Protein AF-A0A5J6MJQ8-F1 (afdb_monomer_lite)

Structure (mmCIF, N/CA/C/O backbone):
data_AF-A0A5J6MJQ8-F1
#
_entry.id   AF-A0A5J6MJQ8-F1
#
loop_
_atom_site.group_PDB
_atom_site.id
_atom_site.type_symbol
_atom_site.label_atom_id
_atom_site.label_alt_id
_atom_site.label_comp_id
_atom_site.label_asym_id
_atom_site.label_entity_id
_atom_site.label_seq_id
_atom_site.pdbx_PDB_ins_code
_atom_site.Cartn_x
_atom_site.Cartn_y
_atom_site.Cartn_z
_atom_site.occupancy
_atom_site.B_iso_or_equiv
_atom_site.auth_seq_id
_atom_site.auth_comp_id
_atom_site.auth_asym_id
_atom_site.auth_atom_id
_atom_site.pdbx_PDB_model_num
ATOM 1 N N . MET A 1 1 ? -10.313 -12.163 40.017 1.00 39.62 1 MET A N 1
ATOM 2 C CA . MET A 1 1 ? -11.690 -12.660 39.804 1.00 39.62 1 MET A CA 1
ATOM 3 C C . MET A 1 1 ? -11.970 -12.613 38.313 1.00 39.62 1 MET A C 1
ATOM 5 O O . MET A 1 1 ? -11.742 -11.583 37.697 1.00 39.62 1 MET A O 1
ATOM 9 N N . ARG A 1 2 ? -12.301 -13.768 37.730 1.00 42.94 2 ARG A N 1
ATOM 10 C CA . ARG A 1 2 ? -12.470 -13.993 36.290 1.00 42.94 2 ARG A CA 1
ATOM 11 C C . ARG A 1 2 ? -13.891 -13.616 35.867 1.00 42.94 2 ARG A C 1
ATOM 13 O O . ARG A 1 2 ? -14.836 -14.083 36.494 1.00 42.94 2 ARG A O 1
ATOM 20 N N . GLN A 1 3 ? -14.030 -12.890 34.765 1.00 44.75 3 GLN A N 1
ATOM 21 C CA . GLN A 1 3 ? -15.234 -12.916 33.935 1.00 44.75 3 GLN A CA 1
ATOM 22 C C . GLN A 1 3 ? -14.805 -13.118 32.476 1.00 44.75 3 GLN A C 1
ATOM 24 O O . GLN A 1 3 ? -14.212 -12.216 31.892 1.00 44.75 3 GLN A O 1
ATOM 29 N N . PRO A 1 4 ? -15.040 -14.301 31.882 1.00 48.47 4 PRO A N 1
ATOM 30 C CA . PRO A 1 4 ? -14.933 -14.480 30.443 1.00 48.47 4 PRO A CA 1
ATOM 31 C C . PRO A 1 4 ? -16.227 -13.991 29.781 1.00 48.47 4 PRO A C 1
ATOM 33 O O . PRO A 1 4 ? -17.300 -14.558 30.000 1.00 48.47 4 PRO A O 1
ATOM 36 N N . ALA A 1 5 ? -16.130 -12.942 28.964 1.00 45.34 5 ALA A N 1
ATOM 37 C CA . ALA A 1 5 ? -17.216 -12.550 28.077 1.00 45.34 5 ALA A CA 1
ATOM 38 C C . ALA A 1 5 ? -17.375 -13.625 26.991 1.00 45.34 5 ALA A C 1
ATOM 40 O O . ALA A 1 5 ? -16.498 -13.837 26.155 1.00 45.34 5 ALA A O 1
ATOM 41 N N . ARG A 1 6 ? -18.495 -14.345 27.054 1.00 39.78 6 ARG A N 1
ATOM 42 C CA . ARG A 1 6 ? -18.940 -15.293 26.035 1.00 39.78 6 ARG A CA 1
ATOM 43 C C . ARG A 1 6 ? -19.468 -14.504 24.839 1.00 39.78 6 ARG A C 1
ATOM 45 O O . ARG A 1 6 ? -20.493 -13.842 24.967 1.00 39.78 6 ARG A O 1
ATOM 52 N N . PHE A 1 7 ? -18.816 -14.617 23.686 1.00 42.41 7 PHE A N 1
ATOM 53 C CA . PHE A 1 7 ? -19.449 -14.277 22.415 1.00 42.41 7 PHE A CA 1
ATOM 54 C C . PHE A 1 7 ? -20.171 -15.512 21.881 1.00 42.41 7 PHE A C 1
ATOM 56 O O . PHE A 1 7 ? -19.574 -16.555 21.623 1.00 42.41 7 PHE A O 1
ATOM 63 N N . VAL A 1 8 ? -21.491 -15.385 21.792 1.00 40.88 8 VAL A N 1
ATOM 64 C CA . VAL A 1 8 ? -22.404 -16.364 21.210 1.00 40.88 8 VAL A CA 1
ATOM 65 C C . VAL A 1 8 ? -22.268 -16.279 19.690 1.00 40.88 8 VAL A C 1
ATOM 67 O O . VAL A 1 8 ? -22.606 -15.256 19.099 1.00 40.88 8 VAL A O 1
ATOM 70 N N . MET A 1 9 ? -21.776 -17.347 19.056 1.00 42.94 9 MET A N 1
ATOM 71 C CA . MET A 1 9 ? -21.945 -17.549 17.618 1.00 42.94 9 MET A CA 1
ATOM 72 C C . MET A 1 9 ? -23.401 -17.931 17.352 1.00 42.94 9 MET A C 1
ATOM 74 O O . MET A 1 9 ? -23.837 -19.020 17.726 1.00 42.94 9 MET A O 1
ATOM 78 N N . ALA A 1 10 ? -24.144 -17.053 16.687 1.00 41.91 10 ALA A N 1
ATOM 79 C CA . ALA A 1 10 ? -25.373 -17.436 16.010 1.00 41.91 10 ALA A CA 1
ATOM 80 C C . ALA A 1 10 ? -25.012 -17.823 14.571 1.00 41.91 10 ALA A C 1
ATOM 82 O O . ALA A 1 10 ? -24.744 -16.967 13.732 1.00 41.91 10 ALA A O 1
ATOM 83 N N . GLY A 1 11 ? -24.964 -19.128 14.308 1.00 38.12 11 GLY A N 1
ATOM 84 C CA . GLY A 1 11 ? -25.034 -19.651 12.952 1.00 38.12 11 GLY A CA 1
ATOM 85 C C . GLY A 1 11 ? -26.477 -19.626 12.458 1.00 38.12 11 GLY A C 1
ATOM 86 O O . GLY A 1 11 ? -27.393 -19.860 13.243 1.00 38.12 11 GLY A O 1
ATOM 87 N N . ASN A 1 12 ? -26.674 -19.373 11.163 1.00 38.53 12 ASN A N 1
ATOM 88 C CA . ASN A 1 12 ? -27.599 -20.171 10.367 1.00 38.53 12 ASN A CA 1
ATOM 89 C C . ASN A 1 12 ? -27.519 -19.891 8.862 1.00 38.53 12 ASN A C 1
ATOM 91 O O . ASN A 1 12 ? -27.394 -18.756 8.417 1.00 38.53 12 ASN A O 1
ATOM 95 N N . ALA A 1 13 ? -27.724 -21.000 8.152 1.00 39.97 13 ALA A N 1
ATOM 96 C CA . ALA A 1 13 ? -28.338 -21.155 6.839 1.00 39.97 13 ALA A CA 1
ATOM 97 C C . ALA A 1 13 ? -27.535 -20.762 5.589 1.00 39.97 13 ALA A C 1
ATOM 99 O O . ALA A 1 13 ? -27.479 -19.622 5.139 1.00 39.97 13 ALA A O 1
ATOM 100 N N . ALA A 1 14 ? -27.026 -21.823 4.963 1.00 36.88 14 ALA A N 1
ATOM 101 C CA . ALA A 1 14 ? -26.713 -21.908 3.551 1.00 36.88 14 ALA A CA 1
ATOM 102 C C . ALA A 1 14 ? -27.893 -21.485 2.655 1.00 36.88 14 ALA A C 1
ATOM 104 O O . ALA A 1 14 ? -29.060 -21.731 2.957 1.00 36.88 14 ALA A O 1
ATOM 105 N N . SER A 1 15 ? -27.561 -20.958 1.480 1.00 40.97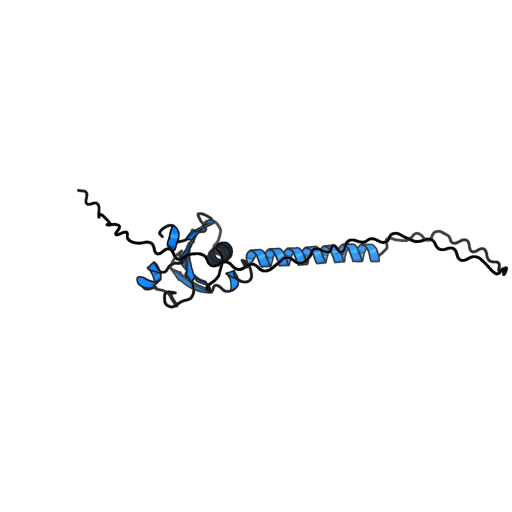 15 SER A N 1
ATOM 106 C CA . SER A 1 15 ? -28.389 -21.080 0.282 1.00 40.97 15 SER A CA 1
ATOM 107 C C . SER A 1 15 ? -27.482 -21.484 -0.871 1.00 40.97 15 SER A C 1
ATOM 109 O O . SER A 1 15 ? -26.692 -20.701 -1.392 1.00 40.97 15 SER A O 1
ATOM 111 N N . SER A 1 16 ? -27.559 -22.765 -1.204 1.00 40.59 16 SER A N 1
ATOM 112 C CA . SER A 1 16 ? -27.026 -23.375 -2.409 1.00 40.59 16 SER A CA 1
ATOM 113 C C . SER A 1 16 ? -27.886 -22.962 -3.602 1.00 40.59 16 SER A C 1
ATOM 115 O O . SER A 1 16 ? -29.067 -23.292 -3.657 1.00 40.59 16 SER A O 1
ATOM 117 N N . HIS A 1 17 ? -27.286 -22.309 -4.599 1.00 41.84 17 HIS A N 1
ATOM 118 C CA . HIS A 1 17 ? -27.846 -22.291 -5.946 1.00 41.84 17 HIS A CA 1
ATOM 119 C C . HIS A 1 17 ? -26.851 -22.838 -6.960 1.00 41.84 17 HIS A C 1
ATOM 121 O O . HIS A 1 17 ? -25.670 -22.496 -6.997 1.00 41.84 17 HIS A O 1
ATOM 127 N N . ALA A 1 18 ? -27.392 -23.776 -7.726 1.00 37.00 18 ALA A N 1
ATOM 128 C CA . ALA A 1 18 ? -26.735 -24.650 -8.659 1.00 37.00 18 ALA A CA 1
ATOM 129 C C . ALA A 1 18 ? -26.307 -23.931 -9.944 1.00 37.00 18 ALA A C 1
ATOM 131 O O . ALA A 1 18 ? -27.048 -23.147 -10.529 1.00 37.00 18 ALA A O 1
ATOM 132 N N . PHE A 1 19 ? -25.106 -24.291 -10.389 1.00 35.88 19 PHE A N 1
ATOM 133 C CA . PHE A 1 19 ? -24.819 -24.850 -11.710 1.00 35.88 19 PHE A CA 1
ATOM 134 C C . PHE A 1 19 ? -25.849 -24.572 -12.824 1.00 35.88 19 PHE A C 1
ATOM 136 O O . PHE A 1 19 ? -26.906 -25.201 -12.895 1.00 35.88 19 PHE A O 1
ATOM 143 N N . ARG A 1 20 ? -25.453 -23.752 -13.804 1.00 34.19 20 ARG A N 1
ATOM 144 C CA . ARG A 1 20 ? -25.886 -23.941 -15.190 1.00 34.19 20 ARG A CA 1
ATOM 145 C C . ARG A 1 20 ? -24.710 -23.745 -16.138 1.00 34.19 20 ARG A C 1
ATOM 147 O O . ARG A 1 20 ? -24.128 -22.674 -16.251 1.00 34.19 20 ARG A O 1
ATOM 154 N N . SER A 1 21 ? -24.366 -24.856 -16.765 1.00 41.50 21 SER A N 1
ATOM 155 C CA . SER A 1 21 ? -23.391 -25.050 -17.820 1.00 41.50 21 SER A CA 1
ATOM 156 C C . SER A 1 21 ? -23.856 -24.440 -19.146 1.00 41.50 21 SER A C 1
ATOM 158 O O . SER A 1 21 ? -25.034 -24.502 -19.500 1.00 41.50 21 SER A O 1
ATOM 160 N N . SER A 1 22 ? -22.906 -23.953 -19.944 1.00 40.00 22 SER A N 1
ATOM 161 C CA . SER A 1 22 ? -22.927 -24.177 -21.393 1.00 40.00 22 SER A CA 1
ATOM 162 C C . SER A 1 22 ? -21.513 -24.121 -21.990 1.00 40.00 22 SER A C 1
ATOM 164 O O . SER A 1 22 ? -20.745 -23.229 -21.632 1.00 40.00 22 SER A O 1
ATOM 166 N N . PRO A 1 23 ? -21.158 -25.079 -22.869 1.00 49.66 23 PRO A N 1
ATOM 167 C CA . PRO A 1 23 ? -19.845 -25.201 -23.491 1.00 49.66 23 PRO A CA 1
ATOM 168 C C . PRO A 1 23 ? -19.820 -24.570 -24.892 1.00 49.66 23 PRO A C 1
ATOM 170 O O . PRO A 1 23 ? -20.781 -24.686 -25.650 1.00 49.66 23 PRO A O 1
ATOM 173 N N . ALA A 1 24 ? -18.683 -24.001 -25.293 1.00 39.62 24 ALA A N 1
ATOM 174 C CA . ALA A 1 24 ? -18.405 -23.720 -26.700 1.00 39.62 24 ALA A CA 1
ATOM 175 C C . ALA A 1 24 ? -16.914 -23.924 -27.021 1.00 39.62 24 ALA A C 1
ATOM 177 O O . ALA A 1 24 ? -16.070 -23.082 -26.747 1.00 39.62 24 ALA A O 1
ATOM 178 N N . ARG A 1 25 ? -16.657 -25.118 -27.565 1.00 36.62 25 ARG A N 1
ATOM 179 C CA . ARG A 1 25 ? -15.677 -25.528 -28.587 1.00 36.62 25 ARG A CA 1
ATOM 180 C C . ARG A 1 25 ? -14.314 -24.831 -28.715 1.00 36.62 25 ARG A C 1
ATOM 182 O O . ARG A 1 25 ? -14.189 -23.662 -29.051 1.00 36.62 25 ARG A O 1
ATOM 189 N N . ALA A 1 26 ? -13.312 -25.708 -28.675 1.00 40.62 26 ALA A N 1
ATOM 190 C CA . ALA A 1 26 ? -11.965 -25.561 -29.197 1.00 40.62 26 ALA A CA 1
ATOM 191 C C . ALA A 1 26 ? -11.909 -25.353 -30.723 1.00 40.62 26 ALA A C 1
ATOM 193 O O . ALA A 1 26 ? -12.564 -26.073 -31.475 1.00 40.62 26 ALA A O 1
ATOM 194 N N . VAL A 1 27 ? -11.025 -24.448 -31.144 1.00 41.03 27 VAL A N 1
ATOM 195 C CA . VAL A 1 27 ? -10.304 -24.402 -32.429 1.00 41.03 27 VAL A CA 1
ATOM 196 C C . VAL A 1 27 ? -9.001 -23.676 -32.062 1.00 41.03 27 VAL A C 1
ATOM 198 O O . VAL A 1 27 ? -9.052 -22.556 -31.582 1.00 41.03 27 VAL A O 1
ATOM 201 N N . GLY A 1 28 ? -7.820 -24.278 -32.018 1.00 36.97 28 GLY A N 1
ATOM 202 C CA . GLY A 1 28 ? -7.107 -24.942 -33.096 1.00 36.97 28 GLY A CA 1
ATOM 203 C C . GLY A 1 28 ? -5.669 -24.420 -33.025 1.00 36.97 28 GLY A C 1
ATOM 204 O O . GLY A 1 28 ? -5.402 -23.271 -33.361 1.00 36.97 28 GLY A O 1
ATOM 205 N N . ALA A 1 29 ? -4.757 -25.248 -32.522 1.00 39.81 29 ALA A N 1
ATOM 206 C CA . ALA A 1 29 ? -3.330 -24.974 -32.523 1.00 39.81 29 ALA A CA 1
ATOM 207 C C . ALA A 1 29 ? -2.806 -24.948 -33.963 1.00 39.81 29 ALA A C 1
ATOM 209 O O . ALA A 1 29 ? -3.031 -25.904 -34.703 1.00 39.81 29 ALA A O 1
ATOM 210 N N . LYS A 1 30 ? -2.048 -23.913 -34.337 1.00 42.41 30 LYS A N 1
ATOM 211 C CA . LYS A 1 30 ? -1.026 -24.030 -35.383 1.00 42.41 30 LYS A CA 1
ATOM 212 C C . LYS A 1 30 ? 0.223 -23.256 -34.988 1.00 42.41 30 LYS A C 1
ATOM 214 O O . LYS A 1 30 ? 0.221 -22.038 -34.852 1.00 42.41 30 LYS A O 1
ATOM 219 N N . GLN A 1 31 ? 1.269 -24.048 -34.789 1.00 39.97 31 GLN A N 1
ATOM 220 C CA . GLN A 1 31 ? 2.668 -23.672 -34.732 1.00 39.97 31 GLN A CA 1
ATOM 221 C C . GLN A 1 31 ? 3.041 -22.779 -35.921 1.00 39.97 31 GLN A C 1
ATOM 223 O O . GLN A 1 31 ? 2.673 -23.072 -37.057 1.00 39.97 31 GLN A O 1
ATOM 228 N N . LEU A 1 32 ? 3.864 -21.766 -35.667 1.00 40.41 32 LEU A N 1
ATOM 229 C CA . LEU A 1 32 ? 4.769 -21.213 -36.669 1.00 40.41 32 LEU A CA 1
ATOM 230 C C . LEU A 1 32 ? 6.194 -21.439 -36.165 1.00 40.41 32 LEU A C 1
ATOM 232 O O . LEU A 1 32 ? 6.807 -20.591 -35.529 1.00 40.41 32 LEU A O 1
ATOM 236 N N . VAL A 1 33 ? 6.673 -22.653 -36.431 1.00 41.97 33 VAL A N 1
ATOM 237 C CA . VAL A 1 33 ? 8.091 -23.001 -36.513 1.00 41.97 33 VAL A CA 1
ATOM 238 C C . VAL A 1 33 ? 8.307 -23.521 -37.929 1.00 41.97 33 VAL A C 1
ATOM 240 O O . VAL A 1 33 ? 7.770 -24.563 -38.289 1.00 41.97 33 VAL A O 1
ATOM 243 N N . ALA A 1 34 ? 9.065 -22.770 -38.719 1.00 40.75 34 ALA A N 1
ATOM 244 C CA . ALA A 1 34 ? 9.820 -23.190 -39.902 1.00 40.75 34 ALA A CA 1
ATOM 245 C C . ALA A 1 34 ? 10.670 -21.961 -40.289 1.00 40.75 34 ALA A C 1
ATOM 247 O O . ALA A 1 34 ? 10.131 -20.866 -40.381 1.00 40.75 34 ALA A O 1
ATOM 248 N N . GLY A 1 35 ? 11.994 -21.991 -40.424 1.00 40.78 35 GLY A N 1
ATOM 249 C CA . GLY A 1 35 ? 12.846 -23.085 -40.869 1.00 40.78 35 GLY A CA 1
ATOM 250 C C . GLY A 1 35 ? 13.017 -22.998 -42.387 1.00 40.78 35 GLY A C 1
ATOM 251 O O . GLY A 1 35 ? 12.144 -23.453 -43.112 1.00 40.78 35 GLY A O 1
ATOM 252 N N . ALA A 1 36 ? 14.127 -22.416 -42.850 1.00 40.12 36 ALA A N 1
ATOM 253 C CA . ALA A 1 36 ? 14.680 -22.576 -44.202 1.00 40.12 36 ALA A CA 1
ATOM 254 C C . ALA A 1 36 ? 16.131 -22.042 -44.165 1.00 40.12 36 ALA A C 1
ATOM 256 O O . ALA A 1 36 ? 16.335 -20.848 -43.990 1.00 40.12 36 ALA A O 1
ATOM 257 N N . GLY A 1 37 ? 17.204 -22.839 -44.207 1.00 37.09 37 GLY A N 1
ATOM 258 C CA . GLY A 1 37 ? 17.327 -24.188 -44.760 1.00 37.09 37 GLY A CA 1
ATOM 259 C C . GLY A 1 37 ? 17.345 -24.102 -46.284 1.00 37.09 37 GLY A C 1
ATOM 260 O O . GLY A 1 37 ? 16.299 -23.926 -46.893 1.00 37.09 37 GLY A O 1
ATOM 261 N N . GLY A 1 38 ? 18.545 -24.113 -46.868 1.00 36.72 38 GLY A N 1
ATOM 262 C CA . GLY A 1 38 ? 18.810 -23.665 -48.234 1.00 36.72 38 GLY A CA 1
ATOM 263 C C . GLY A 1 38 ? 18.261 -24.537 -49.362 1.00 36.72 38 GLY A C 1
ATOM 264 O O . GLY A 1 38 ? 17.896 -25.693 -49.174 1.00 36.72 38 GLY A O 1
ATOM 265 N N . VAL A 1 39 ? 18.293 -23.971 -50.571 1.00 42.66 39 VAL A N 1
ATOM 266 C CA . VAL A 1 39 ? 18.141 -24.716 -51.822 1.00 42.66 39 VAL A CA 1
ATOM 267 C C . VAL A 1 39 ? 19.168 -24.212 -52.833 1.00 42.66 39 VAL A C 1
ATOM 269 O O . VAL A 1 39 ? 19.168 -23.057 -53.251 1.00 42.66 39 VAL A O 1
ATOM 272 N N . VAL A 1 40 ? 20.060 -25.127 -53.197 1.00 44.19 40 VAL A N 1
ATOM 273 C CA . VAL A 1 40 ? 20.935 -25.083 -54.364 1.00 44.19 40 VAL A CA 1
ATOM 274 C C . VAL A 1 40 ? 20.057 -25.179 -55.610 1.00 44.19 40 VAL A C 1
ATOM 276 O O . VAL A 1 40 ? 19.335 -26.159 -55.771 1.00 44.19 40 VAL A O 1
ATOM 279 N N . ALA A 1 41 ? 20.148 -24.212 -56.521 1.00 46.22 41 ALA A N 1
ATOM 280 C CA . ALA A 1 41 ? 19.637 -24.371 -57.877 1.00 46.22 41 ALA A CA 1
ATOM 281 C C . ALA A 1 41 ? 20.657 -23.838 -58.883 1.00 46.22 41 ALA A C 1
ATOM 283 O O . ALA A 1 41 ? 21.012 -22.662 -58.911 1.00 46.22 41 ALA A O 1
ATOM 284 N N . ALA A 1 42 ? 21.155 -24.778 -59.678 1.00 40.47 42 ALA A N 1
ATOM 285 C CA . ALA A 1 42 ? 22.125 -24.615 -60.739 1.00 40.47 42 ALA A CA 1
ATOM 286 C C . ALA A 1 42 ? 21.621 -23.697 -61.866 1.00 40.47 42 ALA A C 1
ATOM 288 O O . ALA A 1 42 ? 20.588 -23.961 -62.474 1.00 40.47 42 ALA A O 1
ATOM 289 N N . GLY A 1 43 ? 22.425 -22.693 -62.220 1.00 38.00 43 GLY A N 1
ATOM 290 C CA . GLY A 1 43 ? 22.330 -21.952 -63.478 1.00 38.00 43 GLY A CA 1
ATOM 291 C C . GLY A 1 43 ? 23.607 -22.170 -64.287 1.00 38.00 43 GLY A C 1
ATOM 292 O O . GLY A 1 43 ? 24.679 -21.700 -63.918 1.00 38.00 43 GLY A O 1
ATOM 293 N N . LYS A 1 44 ? 23.511 -22.951 -65.364 1.00 42.28 44 LYS A N 1
ATOM 294 C CA . LYS A 1 44 ? 24.610 -23.313 -66.271 1.00 42.28 44 LYS A CA 1
ATOM 295 C C . LYS A 1 44 ? 24.570 -22.398 -67.505 1.00 42.28 44 LYS A C 1
ATOM 297 O O . LYS A 1 44 ? 23.498 -22.265 -68.083 1.00 42.28 44 LYS A O 1
ATOM 302 N N . ARG A 1 45 ? 25.763 -21.979 -67.977 1.00 43.56 45 ARG A N 1
ATOM 303 C CA . ARG A 1 45 ? 26.100 -21.375 -69.302 1.00 43.56 45 ARG A CA 1
ATOM 304 C C . ARG A 1 45 ? 25.743 -19.874 -69.416 1.00 43.56 45 ARG A C 1
ATOM 306 O O . ARG A 1 45 ? 24.683 -19.489 -68.970 1.00 43.56 45 ARG A O 1
ATOM 313 N N . VAL A 1 46 ? 26.518 -18.949 -70.003 1.00 41.56 46 VAL A N 1
ATOM 314 C CA . VAL A 1 46 ? 27.618 -18.945 -71.004 1.00 41.56 46 VAL A CA 1
ATOM 315 C C . VAL A 1 46 ? 28.038 -17.443 -71.092 1.00 41.56 46 VAL A C 1
ATOM 317 O O . VAL A 1 46 ? 27.153 -16.604 -71.098 1.00 41.56 46 VAL A O 1
ATOM 320 N N . LEU A 1 47 ? 29.284 -16.970 -70.926 1.00 43.34 47 LEU A N 1
ATOM 321 C CA . LEU A 1 47 ? 30.335 -16.798 -71.945 1.00 43.34 47 LEU A CA 1
ATOM 322 C C . LEU A 1 47 ? 31.553 -16.054 -71.349 1.00 43.34 47 LEU A C 1
ATOM 324 O O . LEU A 1 47 ? 31.461 -14.927 -70.883 1.00 43.34 47 LEU A O 1
ATOM 328 N N . ARG A 1 48 ? 32.708 -16.711 -71.437 1.00 45.12 48 ARG A N 1
ATOM 329 C CA . ARG A 1 48 ? 34.020 -16.212 -71.889 1.00 45.12 48 ARG A CA 1
ATOM 330 C C . ARG A 1 48 ? 34.135 -14.700 -72.212 1.00 45.12 48 ARG A C 1
ATOM 332 O O . ARG A 1 48 ? 33.689 -14.273 -73.269 1.00 45.12 48 ARG A O 1
ATOM 339 N N . ALA A 1 49 ? 34.938 -13.971 -71.431 1.00 40.34 49 ALA A N 1
ATOM 340 C CA . ALA A 1 49 ? 35.832 -12.926 -71.949 1.00 40.34 49 ALA A CA 1
ATOM 341 C C . ALA A 1 49 ? 37.044 -12.729 -71.017 1.00 40.34 49 ALA A C 1
ATOM 343 O O . ALA A 1 49 ? 36.911 -12.517 -69.816 1.00 40.34 49 ALA A O 1
ATOM 344 N N . LYS A 1 50 ? 38.240 -12.855 -71.601 1.00 46.16 50 LYS A N 1
ATOM 345 C CA . LYS A 1 50 ? 39.560 -12.569 -71.022 1.00 46.16 50 LYS A CA 1
ATOM 346 C C . LYS A 1 50 ? 39.654 -11.108 -70.563 1.00 46.16 50 LYS A C 1
ATOM 348 O O . LYS A 1 50 ? 39.347 -10.219 -71.346 1.00 46.16 50 LYS A O 1
ATOM 353 N N . GLY A 1 51 ? 40.248 -10.868 -69.396 1.00 39.47 51 GLY A N 1
ATOM 354 C CA . GLY A 1 51 ? 40.723 -9.543 -68.993 1.00 39.47 51 GLY A CA 1
ATOM 355 C C . GLY A 1 51 ? 41.681 -9.641 -67.812 1.00 39.47 51 GLY A C 1
ATOM 356 O O . GLY A 1 51 ? 41.279 -9.979 -66.709 1.00 39.47 51 GLY A O 1
ATOM 357 N N . LYS A 1 52 ? 42.967 -9.416 -68.078 1.00 46.41 52 LYS A N 1
ATOM 358 C CA . LYS A 1 52 ? 44.078 -9.407 -67.119 1.00 46.41 52 LYS A CA 1
ATOM 359 C C . LYS A 1 52 ? 43.840 -8.392 -65.993 1.00 46.41 52 LYS A C 1
ATOM 361 O O . LYS A 1 52 ? 43.495 -7.260 -66.299 1.00 46.41 52 LYS A O 1
ATOM 366 N N . ALA A 1 53 ? 44.181 -8.752 -64.758 1.00 37.34 53 ALA A N 1
ATOM 367 C CA . ALA A 1 53 ? 45.091 -7.977 -63.906 1.00 37.34 53 ALA A CA 1
ATOM 368 C C . ALA A 1 53 ? 45.240 -8.687 -62.558 1.00 37.34 53 ALA A C 1
ATOM 370 O O . ALA A 1 53 ? 44.306 -8.773 -61.766 1.00 37.34 53 ALA A O 1
ATOM 371 N N . ALA A 1 54 ? 46.444 -9.193 -62.313 1.00 51.59 54 ALA A N 1
ATOM 372 C CA . ALA A 1 54 ? 46.895 -9.499 -60.974 1.00 51.59 54 ALA A CA 1
ATOM 373 C C . ALA A 1 54 ? 46.886 -8.202 -60.156 1.00 51.59 54 ALA A C 1
ATOM 375 O O . ALA A 1 54 ? 47.625 -7.271 -60.462 1.00 51.59 54 ALA A O 1
ATOM 376 N N . VAL A 1 55 ? 46.071 -8.163 -59.109 1.00 47.12 55 VAL A N 1
ATOM 377 C CA . VAL A 1 55 ? 46.282 -7.268 -57.976 1.00 47.12 55 VAL A CA 1
ATOM 378 C C . VAL A 1 55 ? 46.391 -8.179 -56.768 1.00 47.12 55 VAL A C 1
ATOM 380 O O . VAL A 1 55 ? 45.393 -8.689 -56.261 1.00 47.12 55 VAL A O 1
ATOM 383 N N . ARG A 1 56 ? 47.637 -8.442 -56.356 1.00 47.25 56 ARG A N 1
ATOM 384 C CA . ARG A 1 56 ? 47.942 -8.881 -54.994 1.00 47.25 56 ARG A CA 1
ATOM 385 C C . ARG A 1 56 ? 47.272 -7.873 -54.063 1.00 47.25 56 ARG A C 1
ATOM 387 O O . ARG A 1 56 ? 47.705 -6.728 -54.008 1.00 47.25 56 ARG A O 1
ATOM 394 N N . ARG A 1 57 ? 46.209 -8.280 -53.375 1.00 45.19 57 ARG A N 1
ATOM 395 C CA . ARG A 1 57 ? 45.774 -7.580 -52.170 1.00 45.19 57 ARG A CA 1
ATOM 396 C C . ARG A 1 57 ? 46.586 -8.153 -51.023 1.00 45.19 57 A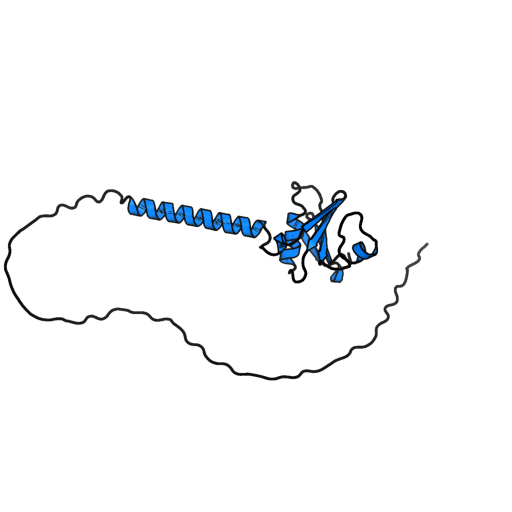RG A C 1
ATOM 398 O O . ARG A 1 57 ? 46.468 -9.334 -50.709 1.00 45.19 57 ARG A O 1
ATOM 405 N N . GLU A 1 58 ? 47.462 -7.317 -50.487 1.00 45.38 58 GLU A N 1
ATOM 406 C CA . GLU A 1 58 ? 48.005 -7.494 -49.148 1.00 45.38 58 GLU A CA 1
ATOM 407 C C . GLU A 1 58 ? 46.842 -7.616 -48.151 1.00 45.38 58 GLU A C 1
ATOM 409 O O . GLU A 1 58 ? 45.805 -6.972 -48.351 1.00 45.38 58 GLU A O 1
ATOM 414 N N . PRO A 1 59 ? 46.970 -8.439 -47.099 1.00 48.56 59 PRO A N 1
ATOM 415 C CA . PRO A 1 59 ? 46.046 -8.381 -45.984 1.00 48.56 59 PRO A CA 1
ATOM 416 C C . PRO A 1 59 ? 46.275 -7.041 -45.286 1.00 48.56 59 PRO A C 1
ATOM 418 O O . PRO A 1 59 ? 47.230 -6.875 -44.534 1.00 48.56 59 PRO A O 1
ATOM 421 N N . THR A 1 60 ? 45.428 -6.056 -45.569 1.00 50.81 60 THR A N 1
ATOM 422 C CA . THR A 1 60 ? 45.293 -4.901 -44.687 1.00 50.81 60 THR A CA 1
ATOM 423 C C . THR A 1 60 ? 44.862 -5.433 -43.330 1.00 50.81 60 THR A C 1
ATOM 425 O O . THR A 1 60 ? 43.758 -5.965 -43.213 1.00 50.81 60 THR A O 1
ATOM 428 N N . GLU A 1 61 ? 45.754 -5.334 -42.343 1.00 53.38 61 GLU A N 1
ATOM 429 C CA . GLU A 1 61 ? 45.436 -5.447 -40.923 1.00 53.38 61 GLU A CA 1
ATOM 430 C C . GLU A 1 61 ? 44.172 -4.628 -40.641 1.00 53.38 61 GLU A C 1
ATOM 432 O O . GLU A 1 61 ? 44.185 -3.395 -40.644 1.00 53.38 61 GLU A O 1
ATOM 437 N N . GLU A 1 62 ? 43.056 -5.325 -40.438 1.00 54.84 62 GLU A N 1
ATOM 438 C CA . GLU A 1 62 ? 41.837 -4.749 -39.895 1.00 54.84 62 GLU A CA 1
ATOM 439 C C . GLU A 1 62 ? 42.129 -4.373 -38.441 1.00 54.84 62 GLU A C 1
ATOM 441 O O . GLU A 1 62 ? 42.003 -5.181 -37.521 1.00 54.84 62 GLU A O 1
ATOM 446 N N . GLY A 1 63 ? 42.563 -3.126 -38.237 1.00 62.81 63 GLY A N 1
ATOM 447 C CA . GLY A 1 63 ? 42.590 -2.514 -36.915 1.00 62.81 63 GLY A CA 1
ATOM 448 C C . GLY A 1 63 ? 41.223 -2.671 -36.231 1.00 62.81 63 GLY A C 1
ATOM 449 O O . GLY A 1 63 ? 40.199 -2.742 -36.919 1.00 62.81 63 GLY A O 1
ATOM 450 N N . PRO A 1 64 ? 41.185 -2.749 -34.888 1.00 60.12 64 PRO A N 1
ATOM 451 C CA . PRO A 1 64 ? 39.996 -3.118 -34.127 1.00 60.12 64 PRO A CA 1
ATOM 452 C C . PRO A 1 64 ? 38.804 -2.276 -34.570 1.00 60.12 64 PRO A C 1
ATOM 454 O O . PRO A 1 64 ? 38.782 -1.057 -34.395 1.00 60.12 64 PRO A O 1
ATOM 457 N N . SER A 1 65 ? 37.841 -2.933 -35.220 1.00 69.50 65 SER A N 1
ATOM 458 C CA . SER A 1 65 ? 36.735 -2.236 -35.861 1.00 69.50 65 SER A CA 1
ATOM 459 C C . SER A 1 65 ? 35.952 -1.449 -34.804 1.00 69.50 65 SER A C 1
ATOM 461 O O . SER A 1 65 ? 35.336 -2.010 -33.896 1.00 69.50 65 SER A O 1
ATOM 463 N N . TRP A 1 66 ? 36.001 -0.119 -34.895 1.00 69.81 66 TRP A N 1
ATOM 464 C CA . TRP A 1 66 ? 35.275 0.800 -34.010 1.00 69.81 66 TRP A CA 1
ATOM 465 C C . TRP A 1 66 ? 33.769 0.493 -33.953 1.00 69.81 66 TRP A C 1
ATOM 467 O O . TRP A 1 66 ? 33.099 0.793 -32.968 1.00 69.81 66 TRP A O 1
ATOM 477 N N . THR A 1 67 ? 33.248 -0.175 -34.981 1.00 75.50 67 THR A N 1
ATOM 478 C CA . THR A 1 67 ? 31.895 -0.727 -35.056 1.00 75.50 67 THR A CA 1
ATOM 479 C C . THR A 1 67 ? 31.622 -1.823 -34.024 1.00 75.50 67 THR A C 1
ATOM 481 O O . THR A 1 67 ? 30.570 -1.778 -33.390 1.00 75.50 67 THR A O 1
ATOM 484 N N . LEU A 1 68 ? 32.539 -2.771 -33.791 1.00 77.50 68 LEU A N 1
ATOM 485 C CA . LEU A 1 68 ? 32.365 -3.797 -32.749 1.00 77.50 68 LEU A CA 1
ATOM 486 C C . LEU A 1 68 ? 32.352 -3.175 -31.350 1.00 77.50 68 LEU A C 1
ATOM 488 O O . LEU A 1 68 ? 31.491 -3.510 -30.538 1.00 77.50 68 LEU A O 1
ATOM 492 N N . ILE A 1 69 ? 33.257 -2.228 -31.090 1.00 78.62 69 ILE A N 1
ATOM 493 C CA . ILE A 1 69 ? 33.309 -1.507 -29.810 1.00 78.62 69 ILE A CA 1
ATOM 494 C C . ILE A 1 69 ? 32.009 -0.718 -29.601 1.00 78.62 69 ILE A C 1
ATOM 496 O O . ILE A 1 69 ? 31.404 -0.805 -28.535 1.00 78.62 69 ILE A O 1
ATOM 500 N N . GLY A 1 70 ? 31.526 -0.018 -30.633 1.00 79.62 70 GLY A N 1
ATOM 501 C CA . GLY A 1 70 ? 30.264 0.720 -30.583 1.00 79.62 70 GLY A CA 1
ATOM 502 C C . GLY A 1 70 ? 29.049 -0.165 -30.287 1.00 79.62 70 GLY A C 1
ATOM 503 O O . GLY A 1 70 ? 28.211 0.208 -29.468 1.00 79.62 70 GLY A O 1
ATOM 504 N N . ILE A 1 71 ? 28.970 -1.358 -30.888 1.00 84.88 71 ILE A N 1
ATOM 505 C CA . ILE A 1 71 ? 27.881 -2.315 -30.630 1.00 84.88 71 ILE A CA 1
ATOM 506 C C . ILE A 1 71 ? 27.927 -2.825 -29.187 1.00 84.88 71 ILE A C 1
ATOM 508 O O . ILE A 1 71 ? 26.893 -2.856 -28.521 1.00 84.88 71 ILE A O 1
ATOM 512 N N . VAL A 1 72 ? 29.108 -3.195 -28.683 1.00 87.44 72 VAL A N 1
ATOM 513 C CA . VAL A 1 72 ? 29.259 -3.705 -27.311 1.00 87.44 72 VAL A CA 1
ATOM 514 C C . VAL A 1 72 ? 28.901 -2.630 -26.286 1.00 87.44 72 VAL A C 1
ATOM 516 O O . VAL A 1 72 ? 28.147 -2.903 -25.353 1.00 87.44 72 VAL A O 1
ATOM 519 N N . VAL A 1 73 ? 29.374 -1.395 -26.479 1.00 90.25 73 VAL A N 1
ATOM 520 C CA . VAL A 1 73 ? 29.045 -0.268 -25.594 1.00 90.25 73 VAL A CA 1
ATOM 521 C C . VAL A 1 73 ? 27.552 0.056 -25.660 1.00 90.25 73 VAL A C 1
ATOM 523 O O . VAL A 1 73 ? 26.915 0.202 -24.619 1.00 90.25 73 VAL A O 1
ATOM 526 N N . GLY A 1 74 ? 26.965 0.109 -26.859 1.00 89.19 74 GLY A N 1
ATOM 527 C CA . GLY A 1 74 ? 25.532 0.352 -27.033 1.00 89.19 74 GLY A CA 1
ATOM 528 C C . GLY A 1 74 ? 24.667 -0.713 -26.356 1.00 89.19 74 GLY A C 1
ATOM 529 O O . GLY A 1 74 ? 23.720 -0.377 -25.645 1.00 89.19 74 GLY A O 1
ATOM 530 N N . ALA A 1 75 ? 25.027 -1.990 -26.505 1.00 89.62 75 ALA A N 1
ATOM 531 C CA . ALA A 1 75 ? 24.348 -3.093 -25.834 1.00 89.62 75 ALA A CA 1
ATOM 532 C C . ALA A 1 75 ? 24.487 -3.005 -24.306 1.00 89.62 75 ALA A C 1
ATOM 534 O O . ALA A 1 75 ? 23.496 -3.161 -23.595 1.00 89.62 75 ALA A O 1
ATOM 535 N N . ALA A 1 76 ? 25.681 -2.693 -23.794 1.00 92.62 76 ALA A N 1
ATOM 536 C CA . ALA A 1 76 ? 25.910 -2.531 -22.360 1.00 92.62 76 ALA A CA 1
ATOM 537 C C . ALA A 1 76 ? 25.067 -1.390 -21.768 1.00 92.62 76 ALA A C 1
ATOM 539 O O . ALA A 1 76 ? 24.427 -1.568 -20.732 1.00 92.62 76 ALA A O 1
ATOM 540 N N . VAL A 1 77 ? 24.999 -0.240 -22.447 1.00 94.12 77 VAL A N 1
ATOM 541 C CA . VAL A 1 77 ? 24.155 0.888 -22.026 1.00 94.12 77 VAL A CA 1
ATOM 542 C C . VAL A 1 77 ? 22.677 0.505 -22.058 1.00 94.12 77 VAL A C 1
ATOM 544 O O . VAL A 1 77 ? 21.965 0.770 -21.093 1.00 94.12 77 VAL A O 1
ATOM 547 N N . ALA A 1 78 ? 22.209 -0.163 -23.116 1.00 92.88 78 ALA A N 1
ATOM 548 C CA . ALA A 1 78 ? 20.819 -0.606 -23.207 1.00 92.88 78 ALA A CA 1
ATOM 549 C C . ALA A 1 78 ? 20.443 -1.567 -22.065 1.00 92.88 78 ALA A C 1
ATOM 551 O O . ALA A 1 78 ? 19.372 -1.427 -21.474 1.00 92.88 78 ALA A O 1
ATOM 552 N N . VAL A 1 79 ? 21.337 -2.495 -21.706 1.00 94.06 79 VAL A N 1
ATOM 553 C CA . VAL A 1 79 ? 21.144 -3.406 -20.567 1.00 94.06 79 VAL A CA 1
ATOM 554 C C . VAL A 1 79 ? 21.088 -2.639 -19.246 1.00 94.06 79 VAL A C 1
ATOM 556 O O . VAL A 1 79 ? 20.204 -2.906 -18.435 1.00 94.06 79 VAL A O 1
ATOM 559 N N . LEU A 1 80 ? 21.973 -1.662 -19.030 1.00 94.12 80 LEU A N 1
ATOM 560 C CA . LEU A 1 80 ? 21.959 -0.833 -17.820 1.00 94.12 80 LEU A CA 1
ATOM 561 C C . LEU A 1 80 ? 20.667 -0.018 -17.694 1.00 94.12 80 LEU A C 1
ATOM 563 O O . LEU A 1 80 ? 20.073 0.026 -16.618 1.00 94.12 80 LEU A O 1
ATOM 567 N N . VAL A 1 81 ? 20.202 0.585 -18.790 1.00 94.25 81 VAL A N 1
ATOM 568 C CA . VAL A 1 81 ? 18.938 1.334 -18.818 1.00 94.25 81 VAL A CA 1
ATOM 569 C C . VAL A 1 81 ? 17.758 0.406 -18.530 1.00 94.25 81 VAL A C 1
ATOM 571 O O . VAL A 1 81 ? 16.916 0.731 -17.695 1.00 94.25 81 VAL A O 1
ATOM 574 N N . ALA A 1 82 ? 17.710 -0.771 -19.159 1.00 89.38 82 ALA A N 1
ATOM 575 C CA . ALA A 1 82 ? 16.664 -1.754 -18.899 1.00 89.38 82 ALA A CA 1
ATOM 576 C C . ALA A 1 82 ? 16.668 -2.217 -17.432 1.00 89.38 82 ALA A C 1
ATOM 578 O O . ALA A 1 82 ? 15.614 -2.251 -16.801 1.00 89.38 82 ALA A O 1
ATOM 579 N N . ALA A 1 83 ? 17.840 -2.508 -16.860 1.00 90.00 83 ALA A N 1
ATOM 580 C CA . ALA A 1 83 ? 17.972 -2.894 -15.458 1.00 90.00 83 ALA A CA 1
ATOM 581 C C . ALA A 1 83 ? 17.495 -1.782 -14.510 1.00 90.00 83 ALA A C 1
ATOM 583 O O . ALA A 1 83 ? 16.746 -2.055 -13.574 1.00 90.00 83 ALA A O 1
ATOM 584 N N . PHE A 1 84 ? 17.862 -0.526 -14.778 1.00 89.31 84 PHE A N 1
ATOM 585 C CA . PHE A 1 84 ? 17.398 0.617 -13.993 1.00 89.31 84 PHE A CA 1
ATOM 586 C C . PHE A 1 84 ? 15.872 0.761 -14.039 1.00 89.31 84 PHE A C 1
ATOM 588 O O . PHE A 1 84 ? 15.244 0.943 -12.999 1.00 89.31 84 PHE A O 1
ATOM 595 N N . LEU A 1 85 ? 15.263 0.612 -15.221 1.00 84.12 85 LEU A N 1
ATOM 596 C CA . LEU A 1 85 ? 13.807 0.661 -15.377 1.00 84.12 85 LEU A CA 1
ATOM 597 C C . LEU A 1 85 ? 13.106 -0.474 -14.620 1.00 84.12 85 LEU A C 1
ATOM 599 O O . LEU A 1 85 ? 12.085 -0.235 -13.980 1.00 84.12 85 LEU A O 1
ATOM 603 N N . VAL A 1 86 ? 13.666 -1.686 -14.636 1.00 81.81 86 VAL A N 1
ATOM 604 C CA . VAL A 1 86 ? 13.130 -2.826 -13.875 1.00 81.81 86 VAL A CA 1
ATOM 605 C C . VAL A 1 86 ? 13.214 -2.572 -12.369 1.00 81.81 86 VAL A C 1
ATOM 607 O O . VAL A 1 86 ? 12.239 -2.802 -11.658 1.00 81.81 86 VAL A O 1
ATOM 610 N N . ILE A 1 87 ? 14.342 -2.052 -11.877 1.00 74.94 87 ILE A N 1
ATOM 611 C CA . ILE A 1 87 ? 14.524 -1.728 -10.454 1.00 74.94 87 ILE A CA 1
ATOM 612 C C . ILE A 1 87 ? 13.571 -0.606 -10.027 1.00 74.94 87 ILE A C 1
ATOM 614 O O . ILE A 1 87 ? 12.943 -0.707 -8.975 1.00 74.94 87 ILE A O 1
ATOM 618 N N . ALA A 1 88 ? 13.437 0.445 -10.839 1.00 69.81 88 ALA A N 1
ATOM 619 C CA . ALA A 1 88 ? 12.518 1.547 -10.575 1.00 69.81 88 ALA A CA 1
ATOM 620 C C . ALA A 1 88 ? 11.059 1.064 -10.533 1.00 69.81 88 ALA A C 1
ATOM 622 O O . ALA A 1 88 ? 10.312 1.427 -9.627 1.00 69.81 88 ALA A O 1
ATOM 623 N N . TYR A 1 89 ? 10.672 0.186 -11.462 1.00 67.19 89 TYR A N 1
ATOM 624 C CA . TYR A 1 89 ? 9.343 -0.417 -11.484 1.00 67.19 89 TYR A CA 1
ATOM 625 C C . TYR A 1 89 ? 9.076 -1.278 -10.243 1.00 67.19 89 TYR A C 1
ATOM 627 O O . TYR A 1 89 ? 8.030 -1.134 -9.609 1.00 67.19 89 TYR A O 1
ATOM 635 N N . ALA A 1 90 ? 10.034 -2.126 -9.858 1.00 65.62 90 ALA A N 1
ATOM 636 C CA . ALA A 1 90 ? 9.927 -2.962 -8.666 1.00 65.62 90 ALA A CA 1
ATOM 637 C C . ALA A 1 90 ? 9.798 -2.120 -7.387 1.00 65.62 90 ALA A C 1
ATOM 639 O O . ALA A 1 90 ? 8.918 -2.385 -6.576 1.00 65.62 90 ALA A O 1
ATOM 640 N N . ARG A 1 91 ? 10.605 -1.057 -7.244 1.00 62.94 91 ARG A N 1
ATOM 641 C CA . ARG A 1 91 ? 10.506 -0.132 -6.102 1.00 62.94 91 ARG A CA 1
ATOM 642 C C . ARG A 1 91 ? 9.204 0.658 -6.070 1.00 62.94 91 ARG A C 1
ATOM 644 O O . ARG A 1 91 ? 8.719 0.967 -4.997 1.00 62.94 91 ARG A O 1
ATOM 651 N N . SER A 1 92 ? 8.620 0.973 -7.223 1.00 59.50 92 SER A N 1
ATOM 652 C CA . SER A 1 92 ? 7.324 1.660 -7.260 1.00 59.50 92 SER A CA 1
ATOM 653 C C . SER A 1 92 ? 6.143 0.781 -6.821 1.00 59.50 92 SER A C 1
ATOM 655 O O . SER A 1 92 ? 5.034 1.292 -6.699 1.00 59.50 92 SER A O 1
ATOM 657 N N . GLY A 1 93 ? 6.352 -0.524 -6.584 1.00 54.41 93 GLY A N 1
ATOM 658 C CA . GLY A 1 93 ? 5.271 -1.461 -6.263 1.00 54.41 93 GLY A CA 1
ATOM 659 C C . GLY A 1 93 ? 4.342 -1.752 -7.446 1.00 54.41 93 GLY A C 1
ATOM 660 O O . GLY A 1 93 ? 3.191 -2.139 -7.266 1.00 54.41 93 GLY A O 1
ATOM 661 N N . GLY A 1 94 ? 4.820 -1.511 -8.671 1.00 59.75 94 GLY A N 1
ATOM 662 C CA . GLY A 1 94 ? 3.995 -1.498 -9.873 1.00 59.75 94 GLY A CA 1
ATOM 663 C C . GLY A 1 94 ? 3.056 -0.287 -9.956 1.00 59.75 94 GLY A C 1
ATOM 664 O O . GLY A 1 94 ? 2.807 0.434 -8.993 1.00 59.75 94 GLY A O 1
ATOM 665 N N . THR A 1 95 ? 2.491 -0.062 -11.146 1.00 60.62 95 THR A N 1
ATOM 666 C CA . THR A 1 95 ? 1.561 1.065 -11.406 1.00 60.62 95 THR A CA 1
ATOM 667 C C . THR A 1 95 ? 0.350 1.109 -10.466 1.00 60.62 95 THR A C 1
ATOM 669 O O . THR A 1 95 ? -0.288 2.150 -10.325 1.00 60.62 95 THR A O 1
ATOM 672 N N . ALA A 1 96 ? 0.040 -0.016 -9.821 1.00 61.59 96 ALA A N 1
ATOM 673 C CA . ALA A 1 96 ? -1.123 -0.197 -8.978 1.00 61.59 96 ALA A CA 1
ATOM 674 C C . ALA A 1 96 ? -0.882 0.291 -7.533 1.00 61.59 96 ALA A C 1
ATOM 676 O O . ALA A 1 96 ? -1.741 0.980 -6.984 1.00 61.59 96 ALA A O 1
ATOM 677 N N . ALA A 1 97 ? 0.300 0.044 -6.948 1.00 64.75 97 ALA A N 1
ATOM 678 C CA . ALA A 1 97 ? 0.671 0.600 -5.641 1.00 64.75 97 ALA A CA 1
ATOM 679 C C . ALA A 1 97 ? 0.844 2.128 -5.692 1.00 64.75 97 ALA A C 1
ATOM 681 O O . ALA A 1 97 ? 0.471 2.825 -4.751 1.00 64.75 97 ALA A O 1
ATOM 682 N N . ALA A 1 98 ? 1.310 2.667 -6.825 1.00 65.12 98 ALA A N 1
ATOM 683 C CA . ALA A 1 98 ? 1.389 4.111 -7.064 1.00 65.12 98 ALA A CA 1
ATOM 684 C C . ALA A 1 98 ? 0.015 4.815 -7.088 1.00 65.12 98 ALA A C 1
ATOM 686 O O . ALA A 1 98 ? -0.054 6.036 -6.962 1.00 65.12 98 ALA A O 1
ATOM 687 N N . ALA A 1 99 ? -1.083 4.068 -7.253 1.00 78.75 99 ALA A N 1
ATOM 688 C CA . ALA A 1 99 ? -2.438 4.613 -7.189 1.00 78.75 99 ALA A CA 1
ATOM 689 C C . ALA A 1 99 ? -2.959 4.758 -5.746 1.00 78.75 99 ALA A C 1
ATOM 691 O O . ALA A 1 99 ? -4.008 5.369 -5.526 1.00 78.75 99 ALA A O 1
ATOM 692 N N . CYS A 1 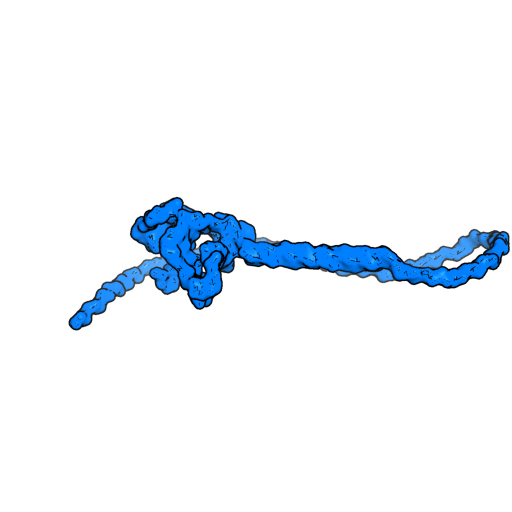100 ? -2.253 4.197 -4.763 1.00 88.88 100 CYS A N 1
ATOM 693 C CA . CYS A 1 100 ? -2.540 4.427 -3.357 1.00 88.88 100 CYS A CA 1
ATOM 694 C C . CYS A 1 100 ? -2.020 5.801 -2.930 1.00 88.88 100 CYS A C 1
ATOM 696 O O . CYS A 1 100 ? -0.931 6.216 -3.317 1.00 88.88 100 CYS A O 1
ATOM 698 N N . HIS A 1 101 ? -2.788 6.504 -2.103 1.00 89.56 101 HIS A N 1
ATOM 699 C CA . HIS A 1 101 ? -2.391 7.799 -1.563 1.00 89.56 101 HIS A CA 1
ATOM 700 C C . HIS A 1 101 ? -2.326 7.744 -0.042 1.00 89.56 101 HIS A C 1
ATOM 702 O O . HIS A 1 101 ? -3.194 7.174 0.624 1.00 89.56 101 HIS A O 1
ATOM 708 N N . GLN A 1 102 ? -1.284 8.356 0.512 1.00 90.00 102 GLN A N 1
ATOM 709 C CA . GLN A 1 102 ? -1.138 8.518 1.947 1.00 90.00 102 GLN A CA 1
ATOM 710 C C . GLN A 1 102 ? -1.932 9.743 2.405 1.00 90.00 102 GLN A C 1
ATOM 712 O O . GLN A 1 102 ? -1.787 10.839 1.870 1.00 90.00 102 GLN A O 1
ATOM 717 N N . ILE A 1 103 ? -2.781 9.550 3.406 1.00 89.44 103 ILE A N 1
ATOM 718 C CA . ILE A 1 103 ? -3.684 10.577 3.933 1.00 89.44 103 ILE A CA 1
ATOM 719 C C . ILE A 1 103 ? -3.076 11.303 5.131 1.00 89.44 103 ILE A C 1
ATOM 721 O O . ILE A 1 103 ? -3.418 12.448 5.430 1.00 89.44 103 ILE A O 1
ATOM 725 N N . GLY A 1 104 ? -2.170 10.636 5.834 1.00 88.06 104 GLY A N 1
ATOM 726 C CA . GLY A 1 104 ? -1.433 11.228 6.932 1.00 88.06 104 GLY A CA 1
ATOM 727 C C . GLY A 1 104 ? -0.639 10.194 7.707 1.00 88.06 104 GLY A C 1
ATOM 728 O O . GLY A 1 104 ? -0.593 9.013 7.355 1.00 88.06 104 GLY A O 1
ATOM 729 N N . GLN A 1 105 ? -0.029 10.668 8.783 1.00 90.00 105 GLN A N 1
ATOM 730 C CA . GLN A 1 105 ? 0.726 9.867 9.732 1.00 90.00 105 GLN A CA 1
ATOM 731 C C . GLN A 1 105 ? 0.350 10.303 11.150 1.00 90.00 105 GLN A C 1
ATOM 733 O O . GLN A 1 105 ? 0.061 11.472 11.409 1.00 90.00 105 GLN A O 1
ATOM 738 N N . THR A 1 106 ? 0.304 9.360 12.081 1.00 85.00 106 THR A N 1
ATOM 739 C CA . THR A 1 106 ? 0.154 9.628 13.512 1.00 85.00 106 THR A CA 1
ATOM 740 C C . THR A 1 106 ? 1.147 8.762 14.268 1.00 85.00 106 THR A C 1
ATOM 742 O O . THR A 1 106 ? 0.966 7.553 14.390 1.00 85.00 106 THR A O 1
ATOM 745 N N . GLY A 1 107 ? 2.220 9.386 14.759 1.00 86.31 107 GLY A N 1
ATOM 746 C CA . GLY A 1 107 ? 3.348 8.661 15.337 1.00 86.31 107 GLY A CA 1
ATOM 747 C C . GLY A 1 107 ? 3.980 7.737 14.297 1.00 86.31 107 GLY A C 1
ATOM 748 O O . GLY A 1 107 ? 4.377 8.191 13.233 1.00 86.31 107 GLY A O 1
ATOM 749 N N . LEU A 1 108 ? 4.012 6.442 14.595 1.00 87.38 108 LEU A N 1
ATOM 750 C CA . LEU A 1 108 ? 4.600 5.394 13.750 1.00 87.38 108 LEU A CA 1
ATOM 751 C C . LEU A 1 108 ? 3.589 4.746 12.787 1.00 87.38 108 LEU A C 1
ATOM 753 O O . LEU A 1 108 ? 3.850 3.697 12.199 1.00 87.38 108 LEU A O 1
ATOM 757 N N . VAL A 1 109 ? 2.388 5.321 12.698 1.00 89.56 109 VAL A N 1
ATOM 758 C CA . VAL A 1 109 ? 1.276 4.774 11.926 1.00 89.56 109 VAL A CA 1
ATOM 759 C C . VAL A 1 109 ? 0.981 5.656 10.723 1.00 89.56 109 VAL A C 1
ATOM 761 O O . VAL A 1 109 ? 0.617 6.821 10.882 1.00 89.56 109 VAL A O 1
ATOM 764 N N . HIS A 1 110 ? 1.062 5.081 9.531 1.00 92.62 110 HIS A N 1
ATOM 765 C CA . HIS A 1 110 ? 0.713 5.707 8.265 1.00 92.62 110 HIS A CA 1
ATOM 766 C C . HIS A 1 110 ? -0.694 5.290 7.856 1.00 92.62 110 HIS A C 1
ATOM 768 O O . HIS A 1 110 ? -1.059 4.118 7.948 1.00 92.62 110 HIS A O 1
ATOM 774 N N . ALA A 1 111 ? -1.493 6.249 7.396 1.00 93.56 111 ALA A N 1
ATOM 775 C CA . ALA A 1 111 ? -2.819 5.981 6.862 1.00 93.56 111 ALA A CA 1
ATOM 776 C C . ALA A 1 111 ? -2.792 6.050 5.336 1.00 93.56 111 ALA A C 1
ATOM 778 O O . ALA A 1 111 ? -2.505 7.106 4.771 1.00 93.56 111 ALA A O 1
ATOM 779 N N . VAL A 1 112 ? -3.104 4.935 4.680 1.00 94.62 112 VAL A N 1
ATOM 780 C CA . VAL A 1 112 ? -3.007 4.771 3.227 1.00 94.62 112 VAL A CA 1
ATOM 781 C C . VAL A 1 112 ? -4.356 4.349 2.667 1.00 94.62 112 VAL A C 1
ATOM 783 O O . VAL A 1 112 ? -5.000 3.437 3.183 1.00 94.62 112 VAL A O 1
ATOM 786 N N . VAL A 1 113 ? -4.791 4.992 1.589 1.00 94.31 113 VAL A N 1
ATOM 787 C CA . VAL A 1 113 ? -6.031 4.636 0.900 1.00 94.31 113 VAL A CA 1
ATOM 788 C C . VAL A 1 113 ? -5.734 4.247 -0.533 1.00 94.31 113 VAL A C 1
ATOM 790 O O . VAL A 1 113 ? -5.116 4.983 -1.299 1.00 94.31 113 VAL A O 1
ATOM 793 N N . CYS A 1 114 ? -6.208 3.064 -0.885 1.00 93.25 114 CYS A N 1
ATOM 794 C CA . CYS A 1 114 ? -5.920 2.379 -2.128 1.00 93.25 114 CYS A CA 1
ATOM 795 C C . CYS A 1 114 ? -7.213 2.166 -2.932 1.00 93.25 114 CYS A C 1
ATOM 797 O O . CYS A 1 114 ? -8.259 1.918 -2.333 1.00 93.25 114 CYS A O 1
ATOM 799 N N . PRO A 1 115 ? -7.204 2.238 -4.274 1.00 92.00 115 PRO A N 1
ATOM 800 C CA . PRO A 1 115 ? -8.381 1.909 -5.078 1.00 92.00 115 PRO A CA 1
ATOM 801 C C . PRO A 1 115 ? -8.831 0.447 -4.892 1.00 92.00 115 PRO A C 1
ATOM 803 O O . PRO A 1 115 ? -8.079 -0.420 -4.452 1.00 92.00 115 PRO A O 1
ATOM 806 N N . ALA A 1 116 ? -10.082 0.146 -5.237 1.00 88.19 116 ALA A N 1
ATOM 807 C CA . ALA A 1 116 ? -10.566 -1.233 -5.229 1.00 88.19 116 ALA A CA 1
ATOM 808 C C . ALA A 1 116 ? -9.907 -2.076 -6.340 1.00 88.19 116 ALA A C 1
ATOM 810 O O . ALA A 1 116 ? -9.537 -1.556 -7.390 1.00 88.19 116 ALA A O 1
ATOM 811 N N . GLY A 1 117 ? -9.812 -3.394 -6.127 1.00 85.75 117 GLY A N 1
ATOM 812 C CA . GLY A 1 117 ? -9.304 -4.347 -7.127 1.00 85.75 117 GLY A CA 1
ATOM 813 C C . GLY A 1 117 ? -7.799 -4.634 -7.069 1.00 85.75 117 GLY A C 1
ATOM 814 O O . GLY A 1 117 ? -7.321 -5.449 -7.855 1.00 85.75 117 GLY A O 1
ATOM 815 N N . LEU A 1 118 ? -7.071 -4.020 -6.133 1.00 86.81 118 LEU A N 1
ATOM 816 C CA . LEU A 1 118 ? -5.656 -4.307 -5.878 1.00 86.81 118 LEU A CA 1
ATOM 817 C C . LEU A 1 118 ? -5.447 -5.695 -5.262 1.00 86.81 118 LEU A C 1
ATOM 819 O O . LEU A 1 118 ? -6.291 -6.194 -4.508 1.00 86.81 118 LEU A O 1
ATOM 823 N N . ARG A 1 119 ? -4.313 -6.324 -5.586 1.00 87.12 119 ARG A N 1
ATOM 824 C CA . ARG A 1 119 ? -3.908 -7.614 -5.014 1.00 87.12 119 ARG A CA 1
ATOM 825 C C . ARG A 1 119 ? -3.082 -7.410 -3.745 1.00 87.12 119 ARG A C 1
ATOM 827 O O . ARG A 1 119 ? -2.633 -6.309 -3.453 1.00 87.12 119 ARG A O 1
ATOM 834 N N . GLY A 1 120 ? -2.883 -8.492 -2.989 1.00 87.12 120 GLY A N 1
ATOM 835 C CA . GLY A 1 120 ? -2.098 -8.462 -1.749 1.00 87.12 120 GLY A CA 1
ATOM 836 C C . GLY A 1 120 ? -0.691 -7.898 -1.950 1.00 87.12 120 GLY A C 1
ATOM 837 O O . GLY A 1 120 ? -0.274 -7.066 -1.158 1.00 87.12 120 GLY A O 1
ATOM 838 N N . ASP A 1 121 ? -0.013 -8.270 -3.038 1.00 89.19 121 ASP A N 1
ATOM 839 C CA . ASP A 1 121 ? 1.336 -7.775 -3.337 1.00 89.19 121 ASP A CA 1
ATOM 840 C C . ASP A 1 121 ? 1.351 -6.255 -3.569 1.00 89.19 121 ASP A C 1
ATOM 842 O O . ASP A 1 121 ? 2.179 -5.558 -2.992 1.00 89.19 121 ASP A O 1
ATOM 846 N N . ASP A 1 122 ? 0.379 -5.718 -4.318 1.00 89.81 122 ASP A N 1
ATOM 847 C CA . ASP A 1 122 ? 0.281 -4.272 -4.563 1.00 89.81 122 ASP A CA 1
ATOM 848 C C . ASP A 1 122 ? 0.018 -3.497 -3.259 1.00 89.81 122 ASP A C 1
ATOM 850 O O . ASP A 1 122 ? 0.546 -2.407 -3.043 1.00 89.81 122 ASP A O 1
ATOM 854 N N . LEU A 1 123 ? -0.800 -4.065 -2.367 1.00 90.38 123 LEU A N 1
ATOM 855 C CA . LEU A 1 123 ? -1.108 -3.476 -1.063 1.00 90.38 123 LEU A CA 1
ATOM 856 C C . LEU A 1 123 ? 0.085 -3.563 -0.105 1.00 90.38 123 LEU A C 1
ATOM 858 O O . LEU A 1 123 ? 0.311 -2.636 0.669 1.00 90.38 123 LEU A O 1
ATOM 862 N N . ALA A 1 124 ? 0.862 -4.646 -0.168 1.00 91.62 124 ALA A N 1
ATOM 863 C CA . ALA A 1 124 ? 2.101 -4.781 0.585 1.00 91.62 124 ALA A CA 1
ATOM 864 C C . ALA A 1 124 ? 3.116 -3.727 0.137 1.00 91.62 124 ALA A C 1
ATOM 866 O O . ALA A 1 124 ? 3.645 -3.011 0.981 1.00 91.62 124 ALA A O 1
ATOM 867 N N . SER A 1 125 ? 3.303 -3.552 -1.174 1.00 90.19 125 SER A N 1
ATOM 868 C CA . SER A 1 125 ? 4.171 -2.501 -1.704 1.00 90.19 125 SER A CA 1
ATOM 869 C C . SER A 1 125 ? 3.670 -1.097 -1.363 1.00 90.19 125 SER A C 1
ATOM 871 O O . SER A 1 125 ? 4.474 -0.225 -1.061 1.00 90.19 125 SER A O 1
ATOM 873 N N . ALA A 1 126 ? 2.356 -0.856 -1.351 1.00 90.56 126 ALA A N 1
ATOM 874 C CA . ALA A 1 126 ? 1.811 0.424 -0.895 1.00 90.56 126 ALA A CA 1
ATOM 875 C C . ALA A 1 126 ? 2.119 0.691 0.591 1.00 90.56 126 ALA A C 1
ATOM 877 O O . ALA A 1 126 ? 2.422 1.825 0.961 1.00 90.56 126 ALA A O 1
ATOM 878 N N . GLY A 1 127 ? 2.059 -0.345 1.435 1.00 91.31 127 GLY A N 1
ATOM 879 C CA . GLY A 1 127 ? 2.447 -0.263 2.843 1.00 91.31 127 GLY A CA 1
ATOM 880 C C . GLY A 1 127 ? 3.943 -0.015 3.033 1.00 91.31 127 GLY A C 1
ATOM 881 O O . GLY A 1 127 ? 4.318 0.860 3.808 1.00 91.31 127 GLY A O 1
ATOM 882 N N . GLU A 1 128 ? 4.778 -0.727 2.278 1.00 91.06 128 GLU A N 1
ATOM 883 C CA . GLU A 1 128 ? 6.233 -0.555 2.268 1.00 91.06 128 GLU A CA 1
ATOM 884 C C . GLU A 1 128 ? 6.625 0.862 1.836 1.00 91.06 128 GLU A C 1
ATOM 886 O O . GLU A 1 128 ? 7.375 1.531 2.540 1.00 91.06 128 GLU A O 1
ATOM 891 N N . ASN A 1 129 ? 6.025 1.367 0.755 1.00 88.56 129 ASN A N 1
ATOM 892 C CA . ASN A 1 129 ? 6.255 2.725 0.259 1.00 88.56 129 ASN A CA 1
ATOM 893 C C . ASN A 1 129 ? 5.801 3.805 1.249 1.00 88.56 129 ASN A C 1
ATOM 895 O O . ASN A 1 129 ? 6.407 4.870 1.322 1.00 88.56 129 ASN A O 1
ATOM 899 N N . ALA A 1 130 ? 4.722 3.562 1.998 1.00 89.56 130 ALA A N 1
ATOM 900 C CA . ALA A 1 130 ? 4.274 4.498 3.025 1.00 89.56 130 ALA A CA 1
ATOM 901 C C . ALA A 1 130 ? 5.240 4.542 4.217 1.00 89.56 130 ALA A C 1
ATOM 903 O O . ALA A 1 130 ? 5.377 5.587 4.845 1.00 89.56 130 ALA A O 1
ATOM 904 N N . CYS A 1 131 ? 5.909 3.427 4.498 1.00 89.12 131 CYS A N 1
ATOM 905 C CA . CYS A 1 131 ? 6.875 3.258 5.574 1.00 89.12 131 CYS A CA 1
ATOM 906 C C . CYS A 1 131 ? 8.331 3.391 5.090 1.00 89.12 131 CYS A C 1
ATOM 908 O O . CYS A 1 131 ? 9.192 2.627 5.534 1.00 89.12 131 CYS A O 1
ATOM 910 N N . ASP A 1 132 ? 8.625 4.365 4.221 1.00 82.94 132 ASP A N 1
ATOM 911 C CA . ASP A 1 132 ? 9.990 4.699 3.767 1.00 82.94 132 ASP A CA 1
ATOM 912 C C . ASP A 1 132 ? 10.805 5.410 4.874 1.00 82.94 132 ASP A C 1
ATOM 914 O O . ASP A 1 132 ? 11.354 6.499 4.709 1.00 82.94 132 ASP A O 1
ATOM 918 N N . GLU A 1 133 ? 10.818 4.816 6.067 1.00 75.88 133 GLU A N 1
ATOM 919 C CA . GLU A 1 133 ? 11.585 5.257 7.226 1.00 75.88 133 GLU A CA 1
ATOM 920 C C . GLU A 1 133 ? 12.912 4.479 7.324 1.00 75.88 133 GLU A C 1
ATOM 922 O O . GLU A 1 133 ? 13.019 3.335 6.868 1.00 75.88 133 GLU A O 1
ATOM 927 N N . PRO A 1 134 ? 13.957 5.069 7.934 1.00 70.44 134 PRO A N 1
ATOM 928 C CA . PRO A 1 134 ? 15.251 4.413 8.073 1.00 70.44 134 PRO A CA 1
ATOM 929 C C . PRO A 1 134 ? 15.155 3.073 8.819 1.00 70.44 134 PRO A C 1
ATOM 931 O O . PRO A 1 134 ? 14.412 2.923 9.796 1.00 70.44 134 PRO A O 1
ATOM 934 N N . LEU A 1 135 ? 15.969 2.111 8.361 1.00 66.50 135 LEU A N 1
ATOM 935 C CA . LEU A 1 135 ? 16.104 0.762 8.921 1.00 66.50 135 LEU A CA 1
ATOM 936 C C . LEU A 1 135 ? 16.195 0.793 10.456 1.00 66.50 135 LEU A C 1
ATOM 938 O O . LEU A 1 135 ? 17.095 1.414 11.019 1.00 66.50 135 LEU A O 1
ATOM 942 N N . GLY A 1 136 ? 15.282 0.076 11.118 1.00 70.75 136 GLY A N 1
ATOM 943 C CA . GLY A 1 136 ? 15.235 -0.066 12.579 1.00 70.75 136 GLY A CA 1
ATOM 944 C C . GLY A 1 136 ? 14.152 0.759 13.278 1.00 70.75 136 GLY A C 1
ATOM 945 O O . GLY A 1 136 ? 13.904 0.535 14.463 1.00 70.75 136 GLY A O 1
ATOM 946 N N . THR A 1 137 ? 13.472 1.660 12.566 1.00 83.81 137 THR A N 1
ATOM 947 C CA . THR A 1 137 ? 12.329 2.411 13.108 1.00 83.81 137 THR A CA 1
ATOM 948 C C . THR A 1 137 ? 11.047 1.606 12.885 1.00 83.81 137 THR A C 1
ATOM 950 O O . THR A 1 137 ? 10.756 1.282 11.737 1.00 83.81 137 THR A O 1
ATOM 953 N N . PRO A 1 138 ? 10.290 1.211 13.924 1.00 87.56 138 PRO A N 1
ATOM 954 C CA . PRO A 1 138 ? 9.069 0.435 13.725 1.00 87.56 138 PRO A CA 1
ATOM 955 C C . PRO A 1 138 ? 8.004 1.289 13.036 1.00 87.56 138 PRO A C 1
ATOM 957 O O . PRO A 1 138 ? 7.664 2.351 13.540 1.00 87.56 138 PRO A O 1
ATOM 960 N N . CYS A 1 139 ? 7.449 0.804 11.929 1.00 91.12 139 CYS A N 1
ATOM 961 C CA . CYS A 1 139 ? 6.414 1.482 11.155 1.00 91.12 139 CYS A CA 1
ATOM 962 C C . CYS A 1 139 ? 5.252 0.535 10.852 1.00 91.12 139 CYS A C 1
ATOM 964 O O . CYS A 1 139 ? 5.439 -0.664 10.604 1.00 91.12 139 CYS A O 1
ATOM 966 N N . MET A 1 140 ? 4.037 1.081 10.878 1.00 92.69 140 MET A N 1
ATOM 967 C CA . MET A 1 140 ? 2.824 0.387 10.459 1.00 92.69 140 MET A CA 1
ATOM 968 C C . MET A 1 140 ? 2.050 1.226 9.451 1.00 92.69 140 MET A C 1
ATOM 970 O O . MET A 1 140 ? 1.762 2.392 9.701 1.00 92.69 140 MET A O 1
ATOM 974 N N . ALA A 1 141 ? 1.627 0.615 8.353 1.00 94.31 141 ALA A N 1
ATOM 975 C CA . ALA A 1 141 ? 0.736 1.230 7.383 1.00 94.31 141 ALA A CA 1
ATOM 976 C C . ALA A 1 141 ? -0.644 0.576 7.473 1.00 94.31 141 ALA A C 1
ATOM 978 O O . ALA A 1 141 ? -0.802 -0.616 7.210 1.00 94.31 141 ALA A O 1
ATOM 979 N N . TYR A 1 142 ? -1.648 1.361 7.848 1.00 94.44 142 TYR A N 1
ATOM 980 C CA . TYR A 1 142 ? -3.046 0.952 7.839 1.00 94.44 142 TYR A CA 1
ATOM 981 C C . TYR A 1 142 ? -3.619 1.285 6.473 1.00 94.44 142 TYR A C 1
ATOM 983 O O . TYR A 1 142 ? -3.527 2.425 6.010 1.00 94.44 142 TYR A O 1
ATOM 991 N N . ILE A 1 143 ? -4.191 0.277 5.828 1.00 94.81 143 ILE A N 1
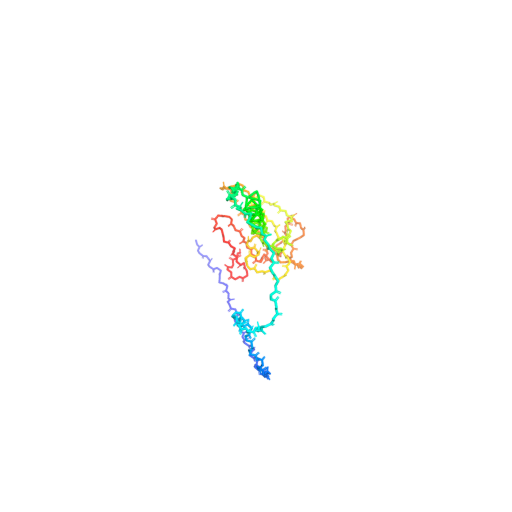ATOM 992 C CA . ILE A 1 143 ? -4.606 0.355 4.437 1.00 94.81 143 ILE A CA 1
ATOM 993 C C . ILE A 1 143 ? -6.120 0.190 4.363 1.00 94.81 143 ILE A C 1
ATOM 995 O O . ILE A 1 143 ? -6.678 -0.828 4.787 1.00 94.81 143 ILE A O 1
ATOM 999 N N . TRP A 1 144 ? -6.786 1.182 3.779 1.00 94.50 144 TRP A N 1
ATOM 1000 C CA . TRP A 1 144 ? -8.199 1.112 3.419 1.00 94.50 144 TRP A CA 1
ATOM 1001 C C . TRP A 1 144 ? -8.363 0.983 1.914 1.00 94.50 144 TRP A C 1
ATOM 1003 O O . TRP A 1 144 ? -7.573 1.507 1.128 1.00 94.50 144 TRP A O 1
ATOM 1013 N N . ILE A 1 145 ? -9.456 0.340 1.520 1.00 93.31 145 ILE A N 1
ATOM 1014 C CA . ILE A 1 145 ? -9.938 0.401 0.146 1.00 93.31 145 ILE A CA 1
ATOM 1015 C C . ILE A 1 145 ? -10.836 1.629 0.006 1.00 93.31 145 ILE A C 1
ATOM 1017 O O . ILE A 1 145 ? -11.699 1.867 0.851 1.00 93.31 145 ILE A O 1
ATOM 1021 N N . ALA A 1 146 ? -10.636 2.399 -1.060 1.00 90.75 146 ALA A N 1
ATOM 1022 C CA . ALA A 1 146 ? -11.391 3.600 -1.369 1.00 90.75 146 ALA A CA 1
ATOM 1023 C C . ALA A 1 146 ? -12.898 3.304 -1.373 1.00 90.75 146 ALA A C 1
ATOM 1025 O O . ALA A 1 146 ? -13.373 2.382 -2.040 1.00 90.75 146 ALA A O 1
ATOM 1026 N N . GLY A 1 147 ? -13.646 4.095 -0.610 1.00 88.00 147 GLY A N 1
ATOM 1027 C CA . GLY A 1 147 ? -15.069 3.892 -0.382 1.00 88.00 147 GLY A CA 1
ATOM 1028 C C . GLY A 1 147 ? -15.592 4.795 0.737 1.00 88.00 147 GLY A C 1
ATOM 1029 O O . GLY A 1 147 ? -14.838 5.610 1.268 1.00 88.00 147 GLY A O 1
ATOM 1030 N N . PRO A 1 148 ? -16.871 4.654 1.125 1.00 85.88 148 PRO A N 1
ATOM 1031 C CA . PRO A 1 148 ? -17.497 5.507 2.140 1.00 85.88 148 PRO A CA 1
ATOM 1032 C C . PRO A 1 148 ? -16.889 5.333 3.540 1.00 85.88 148 PRO A C 1
ATOM 1034 O O . PRO A 1 148 ? -16.976 6.231 4.372 1.00 85.88 148 PRO A O 1
ATOM 1037 N N . GLU A 1 149 ? -16.268 4.182 3.798 1.00 87.25 149 GLU A N 1
ATOM 1038 C CA . GLU A 1 149 ? -15.638 3.855 5.080 1.00 87.25 149 GLU A CA 1
ATOM 1039 C C . GLU A 1 149 ? -14.137 4.178 5.109 1.00 87.25 149 GLU A C 1
ATOM 1041 O O . GLU A 1 149 ? -13.494 4.009 6.145 1.00 87.25 149 GLU A O 1
ATOM 1046 N N . ALA A 1 150 ? -13.568 4.654 3.997 1.00 90.25 150 ALA A N 1
ATOM 1047 C CA . ALA A 1 150 ? -12.190 5.116 3.974 1.00 90.25 150 ALA A CA 1
ATOM 1048 C C . ALA A 1 150 ? -12.093 6.490 4.664 1.00 90.25 150 ALA A C 1
ATOM 1050 O O . ALA A 1 150 ? -12.941 7.364 4.443 1.00 90.25 150 ALA A O 1
ATOM 1051 N N . PRO A 1 151 ? -11.082 6.720 5.515 1.00 90.50 151 PRO A N 1
ATOM 1052 C CA . PRO A 1 151 ? -10.824 8.050 6.040 1.00 90.50 151 PRO A CA 1
ATOM 1053 C C . PRO A 1 151 ? -10.391 8.984 4.906 1.00 90.50 151 PRO A C 1
ATOM 1055 O O . PRO A 1 151 ? -9.734 8.555 3.971 1.00 90.50 151 PRO A O 1
ATOM 1058 N N . ALA A 1 152 ? -10.748 10.267 4.998 1.00 88.81 152 ALA A N 1
ATOM 1059 C CA . ALA A 1 152 ? -10.237 11.315 4.103 1.00 88.81 152 ALA A CA 1
ATOM 1060 C C . ALA A 1 152 ? -9.125 12.154 4.758 1.00 88.81 152 ALA A C 1
ATOM 1062 O O . ALA A 1 152 ? -8.390 12.858 4.076 1.00 88.81 152 ALA A O 1
ATOM 1063 N N . ARG A 1 153 ? -9.033 12.113 6.094 1.00 87.44 153 ARG A N 1
ATOM 1064 C CA . ARG A 1 153 ? -8.009 12.763 6.924 1.00 87.44 153 ARG A CA 1
ATOM 1065 C C . ARG A 1 153 ? -7.953 12.104 8.301 1.00 87.44 153 ARG A C 1
ATOM 1067 O O . ARG A 1 153 ? -8.912 11.446 8.705 1.00 87.44 153 ARG A O 1
ATOM 1074 N N . LEU A 1 154 ? -6.866 12.333 9.030 1.00 87.12 154 LEU A N 1
ATOM 1075 C CA . LEU A 1 154 ? -6.742 11.971 10.445 1.00 87.12 154 LEU A CA 1
ATOM 1076 C C . LEU A 1 154 ? -7.253 13.119 11.349 1.00 87.12 154 LEU A C 1
ATOM 1078 O O . LEU A 1 154 ? -7.193 14.279 10.934 1.00 87.12 154 LEU A O 1
ATOM 1082 N N . PRO A 1 155 ? -7.745 12.836 12.574 1.00 87.62 155 PRO A N 1
ATOM 1083 C CA . PRO A 1 155 ? -8.004 11.513 13.142 1.00 87.62 155 PRO A CA 1
ATOM 1084 C C . PRO A 1 155 ?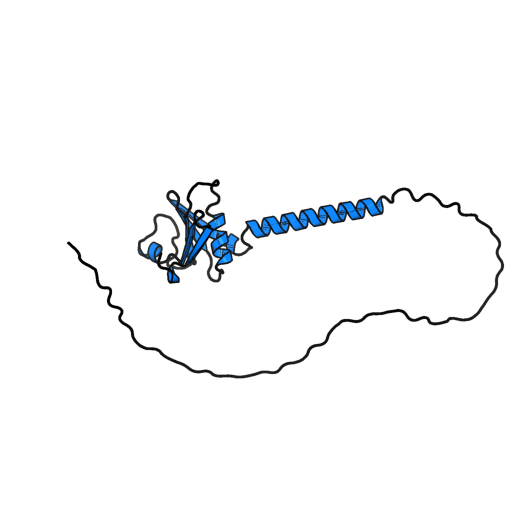 -9.249 10.856 12.530 1.00 87.62 155 PRO A C 1
ATOM 1086 O O . PRO A 1 155 ? -10.190 11.520 12.101 1.00 87.62 155 PRO A O 1
ATOM 1089 N N . MET A 1 156 ? -9.245 9.529 12.512 1.00 89.06 156 MET A N 1
ATOM 1090 C CA . MET A 1 156 ? -10.313 8.707 11.947 1.00 89.06 156 MET A CA 1
ATOM 1091 C C . MET A 1 156 ? -11.375 8.339 12.992 1.00 89.06 156 MET A C 1
ATOM 1093 O O . MET A 1 156 ? -11.097 8.232 14.186 1.00 89.06 156 MET A O 1
ATOM 1097 N N . SER A 1 157 ? -12.612 8.147 12.538 1.00 90.06 157 SER A N 1
ATOM 1098 C CA . SER A 1 157 ? -13.725 7.705 13.383 1.00 90.06 157 SER A CA 1
ATOM 1099 C C . SER A 1 157 ? -13.625 6.216 13.739 1.00 90.06 157 SER A C 1
ATOM 1101 O O . SER A 1 157 ? -12.956 5.440 13.058 1.00 90.06 157 SER A O 1
ATOM 1103 N N . LYS A 1 158 ? -14.372 5.785 14.765 1.00 87.50 158 LYS A N 1
ATOM 1104 C CA . LYS A 1 158 ? -14.427 4.372 15.184 1.00 87.50 158 LYS A CA 1
ATOM 1105 C C . LYS A 1 158 ? -14.903 3.426 14.069 1.00 87.50 158 LYS A C 1
ATOM 1107 O O . LYS A 1 158 ? -14.443 2.291 13.982 1.00 87.50 158 LYS A O 1
ATOM 1112 N N . ALA A 1 159 ? -15.822 3.887 13.220 1.00 87.31 159 ALA A N 1
ATOM 1113 C CA . ALA A 1 159 ? -16.286 3.113 12.072 1.00 87.31 159 ALA A CA 1
ATOM 1114 C C . ALA A 1 159 ? -15.165 2.938 11.036 1.00 87.31 159 ALA A C 1
ATOM 1116 O O . ALA A 1 159 ? -14.915 1.828 10.583 1.00 87.31 159 ALA A O 1
ATOM 1117 N N . GLN A 1 160 ? -14.424 4.011 10.745 1.00 90.19 160 GLN A N 1
ATOM 1118 C CA . GLN A 1 160 ? -13.287 3.971 9.821 1.00 90.19 160 GLN A CA 1
ATOM 1119 C C . GLN A 1 160 ? -12.163 3.072 10.347 1.00 90.19 160 GLN A C 1
ATOM 1121 O O . GLN A 1 160 ? -11.615 2.284 9.585 1.00 90.19 160 GLN A O 1
ATOM 1126 N N . SER A 1 161 ? -11.862 3.094 11.650 1.00 87.94 161 SER A N 1
ATOM 1127 C CA . SER A 1 161 ? -10.866 2.175 12.222 1.00 87.94 161 SER A CA 1
ATOM 1128 C C . SER A 1 161 ? -11.280 0.702 12.134 1.00 87.94 161 SER A C 1
ATOM 1130 O O . SER A 1 161 ? -10.420 -0.158 12.005 1.00 87.94 161 SER A O 1
ATOM 1132 N N . ALA A 1 162 ? -12.582 0.397 12.175 1.00 87.69 162 ALA A N 1
ATOM 1133 C CA . ALA A 1 162 ? -13.083 -0.969 12.000 1.00 87.69 162 ALA A CA 1
ATOM 1134 C C . ALA A 1 162 ? -13.107 -1.414 10.524 1.00 87.69 162 ALA A C 1
ATOM 1136 O O . ALA A 1 162 ? -13.161 -2.607 10.238 1.00 87.69 162 ALA A O 1
ATOM 1137 N N . ALA A 1 163 ? -13.059 -0.462 9.592 1.00 90.38 163 ALA A N 1
ATOM 1138 C CA . ALA A 1 163 ? -13.082 -0.704 8.154 1.00 90.38 163 ALA A CA 1
ATOM 1139 C C . ALA A 1 163 ? -11.687 -0.882 7.529 1.00 90.38 163 ALA A C 1
ATOM 1141 O O . ALA A 1 163 ? -11.561 -0.938 6.303 1.00 90.38 163 ALA A O 1
ATOM 1142 N N . VAL A 1 164 ? -10.635 -0.962 8.352 1.00 92.62 164 VAL A N 1
ATOM 1143 C CA . VAL A 1 164 ? -9.269 -1.241 7.892 1.00 92.62 164 VAL A CA 1
ATOM 1144 C C . VAL A 1 164 ? -9.266 -2.561 7.131 1.00 92.62 164 VAL A C 1
ATOM 1146 O O . VAL A 1 164 ? -9.772 -3.580 7.604 1.00 92.62 164 VAL A O 1
ATOM 1149 N N . TRP A 1 165 ? -8.703 -2.547 5.928 1.00 92.69 165 TRP A N 1
ATOM 1150 C CA . TRP A 1 165 ? -8.677 -3.728 5.077 1.00 92.69 165 TRP A CA 1
ATOM 1151 C C . TRP A 1 165 ? -7.448 -4.590 5.366 1.00 92.69 165 TRP A C 1
ATOM 1153 O O . TRP A 1 165 ? -7.569 -5.805 5.536 1.00 92.69 165 TRP A O 1
ATOM 1163 N N . ALA A 1 166 ? -6.278 -3.961 5.470 1.00 94.25 166 ALA A N 1
ATOM 1164 C CA . ALA A 1 166 ? -5.040 -4.617 5.864 1.00 94.25 166 ALA A CA 1
ATOM 1165 C C . ALA A 1 166 ? -4.130 -3.684 6.656 1.00 94.25 166 ALA A C 1
ATOM 1167 O O . ALA A 1 166 ? -4.260 -2.461 6.593 1.00 94.25 166 ALA A O 1
ATOM 1168 N N . VAL A 1 167 ? -3.186 -4.292 7.365 1.00 93.94 167 VAL A N 1
ATOM 1169 C CA . VAL A 1 167 ? -2.083 -3.600 8.027 1.00 93.94 167 VAL A CA 1
ATOM 1170 C C . VAL A 1 167 ? -0.779 -4.210 7.540 1.00 93.94 167 VAL A C 1
ATOM 1172 O O . VAL A 1 167 ? -0.611 -5.428 7.564 1.00 93.94 167 VAL A O 1
ATOM 1175 N N . TRP A 1 168 ? 0.138 -3.363 7.093 1.00 94.12 168 TRP A N 1
ATOM 1176 C CA . TRP A 1 168 ? 1.514 -3.744 6.802 1.00 94.12 168 TRP A CA 1
ATOM 1177 C C . TRP A 1 168 ? 2.423 -3.250 7.926 1.00 94.12 168 TRP A C 1
ATOM 1179 O O . TRP A 1 168 ? 2.216 -2.154 8.445 1.00 94.12 168 TRP A O 1
ATOM 1189 N N . SER A 1 169 ? 3.422 -4.042 8.308 1.00 91.62 169 SER A N 1
ATOM 1190 C CA . SER A 1 169 ? 4.439 -3.635 9.280 1.00 91.62 169 SER A CA 1
ATOM 1191 C C . SER A 1 169 ? 5.830 -3.976 8.774 1.00 91.62 169 SER A C 1
ATOM 1193 O O . SER A 1 169 ? 6.064 -5.103 8.336 1.00 91.62 169 SER A O 1
ATOM 1195 N N . ASN A 1 170 ? 6.766 -3.035 8.905 1.00 90.50 170 ASN A N 1
ATOM 1196 C CA . ASN A 1 170 ? 8.162 -3.268 8.531 1.00 90.50 170 ASN A CA 1
ATOM 1197 C C . ASN A 1 170 ? 8.903 -4.203 9.498 1.00 90.50 170 ASN A C 1
ATOM 1199 O O . ASN A 1 170 ? 9.943 -4.742 9.132 1.00 90.50 170 ASN A O 1
ATOM 1203 N N . TRP A 1 171 ? 8.378 -4.410 10.711 1.00 87.44 171 TRP A N 1
ATOM 1204 C CA . TRP A 1 171 ? 8.985 -5.298 11.702 1.00 87.44 171 TRP A CA 1
ATOM 1205 C C . TRP A 1 171 ? 8.870 -6.762 11.282 1.00 87.44 171 TRP A C 1
ATOM 1207 O O . TRP A 1 171 ? 9.843 -7.511 11.333 1.00 87.44 171 TRP A O 1
ATOM 1217 N N . ASP A 1 172 ? 7.676 -7.146 10.827 1.00 86.94 172 ASP A N 1
ATOM 1218 C CA . ASP A 1 172 ? 7.405 -8.496 10.337 1.00 86.94 172 ASP A CA 1
ATOM 1219 C C . ASP A 1 172 ? 7.645 -8.613 8.824 1.00 86.94 172 ASP A C 1
ATOM 1221 O O . ASP A 1 172 ? 7.811 -9.717 8.313 1.00 86.94 172 ASP A O 1
ATOM 1225 N N . GLY A 1 173 ? 7.621 -7.492 8.094 1.00 87.62 173 GLY A N 1
ATOM 1226 C CA . GLY A 1 173 ? 7.660 -7.463 6.629 1.00 87.62 173 GLY A CA 1
ATOM 1227 C C . GLY A 1 173 ? 6.429 -8.104 5.977 1.00 87.62 173 GLY A C 1
ATOM 1228 O O . GLY A 1 173 ? 6.488 -8.521 4.822 1.00 87.62 173 GLY A O 1
ATOM 1229 N N . VAL A 1 174 ? 5.321 -8.233 6.715 1.00 89.69 174 VAL A N 1
ATOM 1230 C CA . VAL A 1 174 ? 4.126 -8.981 6.299 1.00 89.69 174 VAL A CA 1
ATOM 1231 C C . VAL A 1 174 ? 2.907 -8.065 6.241 1.00 89.69 174 VAL A C 1
ATOM 1233 O O . VAL A 1 174 ? 2.655 -7.267 7.146 1.00 89.69 174 VAL A O 1
ATOM 1236 N N . LEU A 1 175 ? 2.113 -8.234 5.182 1.00 92.12 175 LEU A N 1
ATOM 1237 C CA . LEU A 1 175 ? 0.770 -7.677 5.070 1.00 92.12 175 LEU A CA 1
ATOM 1238 C C . LEU A 1 175 ? -0.236 -8.615 5.750 1.00 92.12 175 LEU A C 1
ATOM 1240 O O . LEU A 1 175 ? -0.423 -9.749 5.310 1.00 92.12 175 LEU A O 1
ATOM 1244 N N . ARG A 1 176 ? -0.923 -8.129 6.783 1.00 92.94 176 ARG A N 1
ATOM 1245 C CA . ARG A 1 176 ? -1.981 -8.860 7.494 1.00 92.94 176 ARG A CA 1
ATOM 1246 C C . ARG A 1 176 ? -3.348 -8.401 7.017 1.00 92.94 176 ARG A C 1
ATOM 1248 O O . ARG A 1 176 ? -3.636 -7.203 7.005 1.00 92.94 176 ARG A O 1
ATOM 1255 N N . ASN A 1 177 ? -4.206 -9.340 6.626 1.00 90.12 177 ASN A N 1
ATOM 1256 C CA . ASN A 1 177 ? -5.548 -9.015 6.145 1.00 90.12 177 ASN A CA 1
ATOM 1257 C C . ASN A 1 177 ? -6.533 -8.958 7.316 1.00 90.12 177 ASN A C 1
ATOM 1259 O O . ASN A 1 177 ? -6.970 -9.990 7.827 1.00 90.12 177 ASN A O 1
ATOM 1263 N N . CYS A 1 178 ? -6.953 -7.755 7.692 1.00 87.75 178 CYS A N 1
ATOM 1264 C CA . CYS A 1 178 ? -7.768 -7.533 8.883 1.00 87.75 178 CYS A CA 1
ATOM 1265 C C . CYS A 1 178 ? -9.175 -8.120 8.787 1.00 87.75 178 CYS A C 1
ATOM 1267 O O . CYS A 1 178 ? -9.766 -8.467 9.807 1.00 87.75 178 CYS A O 1
ATOM 1269 N N . ARG A 1 179 ? -9.690 -8.343 7.570 1.00 77.62 179 ARG A N 1
ATOM 1270 C CA . ARG A 1 179 ? -10.967 -9.046 7.381 1.00 77.62 179 ARG A CA 1
ATOM 1271 C C . ARG A 1 179 ? -10.881 -10.549 7.631 1.00 77.62 179 ARG A C 1
ATOM 1273 O O . ARG A 1 179 ? -11.917 -11.170 7.855 1.00 77.62 179 ARG A O 1
ATOM 1280 N N . ARG A 1 180 ? -9.692 -11.150 7.530 1.00 74.56 180 ARG A N 1
ATOM 1281 C CA . ARG A 1 180 ? -9.494 -12.603 7.682 1.00 74.56 180 ARG A CA 1
ATOM 1282 C C . ARG A 1 180 ? -8.817 -12.979 8.992 1.00 74.56 180 ARG A C 1
ATOM 1284 O O . ARG A 1 180 ? -9.136 -14.024 9.544 1.00 74.56 180 ARG A O 1
ATOM 1291 N N . GLU A 1 181 ? -7.898 -12.14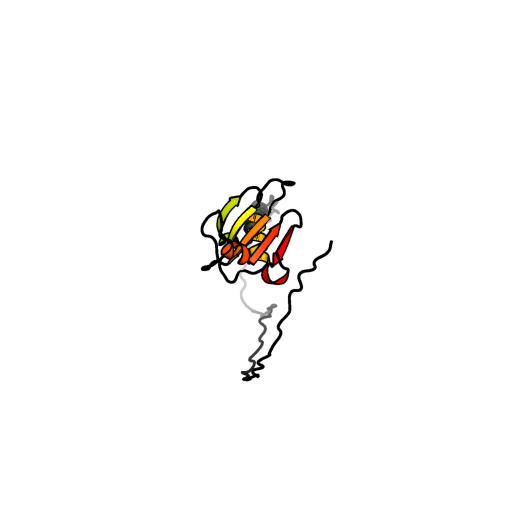8 9.463 1.00 74.25 181 GLU A N 1
ATOM 1292 C CA . GLU A 1 181 ? -6.956 -12.498 10.531 1.00 74.25 181 GLU A CA 1
ATOM 1293 C C . GLU A 1 181 ? -7.235 -11.780 11.856 1.00 74.25 181 GLU A C 1
ATOM 1295 O O . GLU A 1 181 ? -6.548 -12.062 12.829 1.00 74.25 181 GLU A O 1
ATOM 1300 N N . ALA A 1 182 ? -8.265 -10.923 11.908 1.00 67.12 182 ALA A N 1
ATOM 1301 C CA . ALA A 1 182 ? -8.586 -10.046 13.037 1.00 67.12 182 ALA A CA 1
ATOM 1302 C C . ALA A 1 182 ? -7.393 -9.159 13.447 1.00 67.12 182 ALA A C 1
ATOM 1304 O O . ALA A 1 182 ? -6.550 -9.537 14.261 1.00 67.12 182 ALA A O 1
ATOM 1305 N N . CYS A 1 183 ? -7.361 -7.959 12.867 1.00 68.44 183 CYS A N 1
ATOM 1306 C CA . CYS A 1 183 ? -6.663 -6.809 13.435 1.00 68.44 183 CYS A CA 1
ATOM 1307 C C . CYS A 1 183 ? -7.636 -6.059 14.374 1.00 68.44 183 CYS A C 1
ATOM 1309 O O . CYS A 1 183 ? -7.143 -5.360 15.275 1.00 68.44 183 CYS A O 1
#

Foldseek 3Di:
DDDDDDDDDDDDDDDDDDDDDDDDDDDDDDDPDDDDDDDDDDDDDDDDDDDDDDDPDDPDPPDPPVVVVVVVVVVVVVVVVVVVVVVVCVLCLHPQLVQKDWQDDDVQETEIEGEPPDDQSSVLSNQVVRNPDDPPRKHKYFYAYDDPLRDNHPPHDPSVVLRGQWMAIPVVSDIGGCVPRPD

Sequence (183 aa):
MRQPARFVMAGNAASSHAFRSSPARAVGAKQLVAGAGGVVAAGKRVLRAKGKAAVRREPTEEGPSWTLIGIVVGAAVAVLVAAFLVIAYARSGGTAAAACHQIGQTGLVHAVVCPAGLRGDDLASAGENACDEPLGTPCMAYIWIAGPEAPARLPMSKAQSAAVWAVWSNWDGVLRNCRREAC

Secondary structure (DSSP, 8-state):
-----------------------------------------------------------------HHHHHHHHHHHHHHHHHHHHHHHHHHTTHHHHTT-EEEEEETTEEEEEE-TT--HHHHHHHHHHHT---TTS--EEEEEESSTTS-SSSSPPHHHHHT--EEEETTTTEEEEHHHHT-

Radius of gyration: 33.71 Å; chains: 1; bounding box: 76×38×112 Å

Organism: NCBI:txid2602015

pLDDT: mean 70.28, std 21.79, range [34.19, 94.81]